Protein AF-A0A9N8E8L1-F1 (afdb_monomer)

Solvent-accessible surface area (backbone atoms only — not comparable to full-atom values): 10239 Å² total; per-residue (Å²): 131,85,73,85,81,80,79,68,69,42,63,68,60,49,75,78,28,59,68,46,67,55,67,58,31,92,52,49,36,34,38,54,43,55,36,32,39,35,42,23,32,34,55,41,90,86,30,30,29,41,46,40,32,36,37,38,32,41,33,34,76,88,80,70,48,26,42,82,68,42,43,29,68,48,54,50,24,54,40,55,47,70,63,79,59,91,79,73,79,76,82,55,93,78,58,85,66,78,70,39,62,84,81,43,77,91,60,48,42,72,47,62,62,85,35,74,36,62,53,54,31,55,67,40,81,46,78,44,53,50,59,23,25,55,35,43,33,40,35,61,69,57,70,94,83,44,90,59,90,82,50,76,41,54,40,93,49,72,48,72,42,72,93,66,34,46,68,82,35,70,46,66,47,69,79,129

Mean predicted aligned error: 6.78 Å

pLDDT: mean 85.04, std 15.42, range [35.88, 98.06]

Nearest PDB structures (foldseek):
  3ib3-assembly2_B  TM=6.877E-01  e=1.170E-06  Staphylococcus aureus subsp. aureus COL
  3ib3-assembly1_A  TM=6.721E-01  e=1.460E-06  Staphylococcus aureus subsp. aureus COL
  3iii-assembly1_A  TM=6.600E-01  e=2.154E-06  Staphylococcus aureus subsp. aureus COL
  7kpb-assembly1_C  TM=5.721E-01  e=4.098E-01  Homo sapiens
  6op0-assembly1_B  TM=4.450E-01  e=1.686E-01  Homo sapiens

Foldseek 3Di:
DDDDDADAFCPVVQVQWDKDKDAQAQFKWWFFAKWKKKWFKFFDPQFFKFKKKKFKWKAQPVVRTIGGFWMDMDTQQQQDFPCPPPDDQPPDDHPPNNGDTPPDPVSGHTHDGGDMGMDMIGGGGDMRGGRIMIMMTMDTDDPVPDDPVPDPRYGPDMDTDPVRIDRPDRPIDTDD

Sequence (176 aa):
MKRPITYPDRLAQWKHSLGFATKPLTQDWALVGTTHVALTLALNPGATDTAIFAYLDNYNPVSGVANYITEGCIRAVHRASTNNNNNNKTTHVGAFDTIERSYLMRDMLALEDWTTVEFSLEPVAYLVPKGNVLRFSLAGADTDNYYLENIKGLAQSWRIDASRSELLKLNIVMSS

Organism: NCBI:txid568900

Structure (mmCIF, N/CA/C/O backbone):
data_AF-A0A9N8E8L1-F1
#
_entry.id   AF-A0A9N8E8L1-F1
#
loop_
_atom_site.group_PDB
_atom_site.id
_atom_site.type_symbol
_atom_site.label_atom_id
_atom_site.label_alt_id
_atom_site.label_comp_id
_atom_site.label_asym_id
_atom_site.label_entity_id
_atom_site.label_seq_id
_atom_site.pdbx_PDB_ins_code
_atom_site.Cartn_x
_atom_site.Cartn_y
_atom_site.Cartn_z
_atom_site.occupancy
_atom_site.B_iso_or_equiv
_atom_site.auth_seq_id
_atom_site.auth_comp_id
_atom_site.auth_asym_id
_atom_site.auth_atom_id
_atom_site.pdbx_PDB_model_num
ATOM 1 N N . MET A 1 1 ? -7.530 -28.531 5.993 1.00 44.34 1 MET A N 1
ATOM 2 C CA . MET A 1 1 ? -7.955 -27.123 6.172 1.00 44.34 1 MET A CA 1
ATOM 3 C C . MET A 1 1 ? -6.713 -26.287 6.450 1.00 44.34 1 MET A C 1
ATOM 5 O O . MET A 1 1 ? -5.940 -26.681 7.317 1.00 44.34 1 MET A O 1
ATOM 9 N N . LYS A 1 2 ? -6.470 -25.208 5.694 1.00 35.88 2 LYS A N 1
ATOM 10 C CA . LYS A 1 2 ? -5.347 -24.287 5.946 1.00 35.88 2 LYS A CA 1
ATOM 11 C C . LYS A 1 2 ? -5.623 -23.592 7.286 1.00 35.88 2 LYS A C 1
ATOM 13 O O . LYS A 1 2 ? -6.737 -23.114 7.489 1.00 35.88 2 LYS A O 1
ATOM 18 N N . ARG A 1 3 ? -4.676 -23.626 8.228 1.00 45.12 3 ARG A N 1
ATOM 19 C CA . ARG A 1 3 ? -4.850 -22.929 9.512 1.00 45.12 3 ARG A CA 1
ATOM 20 C C . ARG A 1 3 ? -4.913 -21.421 9.240 1.00 45.12 3 ARG A C 1
ATOM 22 O O . ARG A 1 3 ? -4.161 -20.967 8.375 1.00 45.12 3 ARG A O 1
ATOM 29 N N . PRO A 1 4 ? -5.774 -20.665 9.941 1.00 58.56 4 PRO A N 1
ATOM 30 C CA . PRO A 1 4 ? -5.726 -19.213 9.888 1.00 58.56 4 PRO A CA 1
ATOM 31 C C . PRO A 1 4 ? -4.311 -18.760 10.241 1.00 58.56 4 PRO A C 1
ATOM 33 O O . 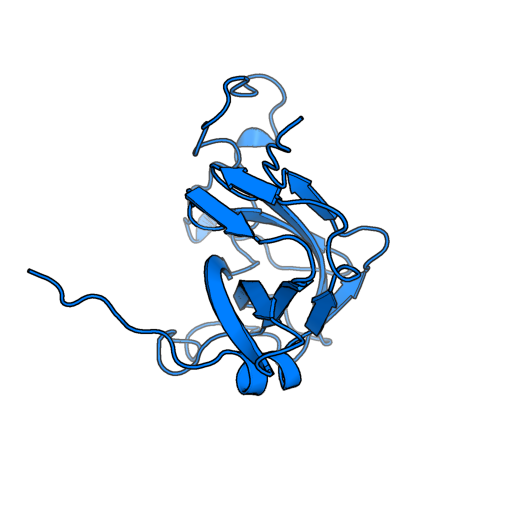PRO A 1 4 ? -3.743 -19.219 11.234 1.00 58.56 4 PRO A O 1
ATOM 36 N N . ILE A 1 5 ? -3.728 -17.911 9.402 1.00 64.25 5 ILE A N 1
ATOM 37 C CA . ILE A 1 5 ? -2.471 -17.250 9.731 1.00 64.25 5 ILE A CA 1
ATOM 38 C C . ILE A 1 5 ? -2.834 -16.117 10.686 1.00 64.25 5 ILE A C 1
ATOM 40 O O . ILE A 1 5 ? -3.602 -15.226 10.331 1.00 64.25 5 ILE A O 1
ATOM 44 N N . THR A 1 6 ? -2.312 -16.167 11.909 1.00 69.31 6 THR A N 1
ATOM 45 C CA . THR A 1 6 ? -2.400 -15.038 12.834 1.00 69.31 6 THR A CA 1
ATOM 46 C C . THR A 1 6 ? -1.255 -14.095 12.515 1.00 69.31 6 THR A C 1
ATOM 48 O O . THR A 1 6 ? -0.093 -14.435 12.744 1.00 69.31 6 THR A O 1
ATOM 51 N N . TYR A 1 7 ? -1.573 -12.918 11.987 1.00 71.12 7 TYR A N 1
ATOM 52 C CA . TYR A 1 7 ? -0.572 -11.874 11.823 1.00 71.12 7 TYR A CA 1
ATOM 53 C C . TYR A 1 7 ? -0.224 -11.293 13.201 1.00 71.12 7 TYR A C 1
ATOM 55 O O . TYR A 1 7 ? -1.137 -10.995 13.977 1.00 71.12 7 TYR A O 1
ATOM 63 N N . PRO A 1 8 ? 1.072 -11.160 13.535 1.00 77.56 8 PRO A N 1
ATOM 64 C CA . PRO A 1 8 ? 1.491 -10.533 14.782 1.00 77.56 8 PRO A CA 1
ATOM 65 C C . PRO A 1 8 ? 1.125 -9.043 14.792 1.00 77.56 8 PRO A C 1
ATOM 67 O O . PRO A 1 8 ? 0.786 -8.466 13.756 1.00 77.56 8 PRO A O 1
ATOM 70 N N . ASP A 1 9 ? 1.228 -8.417 15.967 1.00 82.94 9 ASP A N 1
ATOM 71 C CA . ASP A 1 9 ? 1.056 -6.970 16.117 1.00 82.94 9 ASP A CA 1
ATOM 72 C C . ASP A 1 9 ? 1.936 -6.214 15.110 1.00 82.94 9 ASP A C 1
ATOM 74 O O . ASP A 1 9 ? 3.162 -6.345 15.090 1.00 82.94 9 ASP A O 1
ATOM 78 N N . ARG A 1 10 ? 1.283 -5.409 14.271 1.00 83.31 10 ARG A N 1
ATOM 79 C CA . ARG A 1 10 ? 1.897 -4.683 13.154 1.00 83.31 10 ARG A CA 1
ATOM 80 C C . ARG A 1 10 ? 2.636 -3.417 13.577 1.00 83.31 10 ARG A C 1
ATOM 82 O O . ARG A 1 10 ? 3.190 -2.714 12.729 1.00 83.31 10 ARG A O 1
ATOM 89 N N . LEU A 1 11 ? 2.646 -3.081 14.867 1.00 85.31 11 LEU A N 1
ATOM 90 C CA . LEU A 1 11 ? 3.270 -1.860 15.370 1.00 85.31 11 LEU A CA 1
ATOM 91 C C . LEU A 1 11 ? 4.773 -1.786 15.065 1.00 85.31 11 LEU A C 1
ATOM 93 O O . LEU A 1 11 ? 5.286 -0.698 14.797 1.00 85.31 11 LEU A O 1
ATOM 97 N N . ALA A 1 12 ? 5.479 -2.920 15.083 1.00 85.75 12 ALA A N 1
ATOM 98 C CA . ALA A 1 12 ? 6.899 -2.965 14.747 1.00 85.75 12 ALA A CA 1
ATOM 99 C C . ALA A 1 12 ? 7.129 -2.706 13.249 1.00 85.75 12 ALA A C 1
ATOM 101 O O . ALA A 1 12 ? 7.914 -1.829 12.893 1.00 85.75 12 ALA A O 1
ATOM 102 N N . GLN A 1 13 ? 6.393 -3.399 12.375 1.00 84.75 13 GLN A N 1
ATOM 103 C CA . GLN A 1 13 ? 6.517 -3.277 10.917 1.00 84.75 13 GLN A CA 1
ATOM 104 C C . GLN A 1 13 ? 6.151 -1.872 10.424 1.00 84.75 13 GLN A C 1
ATOM 106 O O . GLN A 1 13 ? 6.786 -1.355 9.505 1.00 84.75 13 GLN A O 1
ATOM 111 N N . TRP A 1 14 ? 5.191 -1.214 11.082 1.00 85.81 14 TRP A N 1
ATOM 112 C CA . TRP A 1 14 ? 4.819 0.170 10.785 1.00 85.81 14 TRP A CA 1
ATOM 113 C C . TRP A 1 14 ? 6.019 1.129 10.808 1.00 85.81 14 TRP A C 1
ATOM 115 O O . TRP A 1 14 ? 6.120 2.008 9.958 1.00 85.81 14 TRP A O 1
ATOM 125 N N . LYS A 1 15 ? 6.961 0.945 11.744 1.00 86.38 15 LYS A N 1
ATOM 126 C CA . LYS A 1 15 ? 8.144 1.816 11.894 1.00 86.38 15 LYS A CA 1
ATOM 127 C C . LYS A 1 15 ? 9.143 1.695 10.742 1.00 86.38 15 LYS A C 1
ATOM 129 O O . LYS A 1 15 ? 9.957 2.592 10.556 1.00 86.38 15 LYS A O 1
ATOM 134 N N . HIS A 1 16 ? 9.082 0.597 9.995 1.00 87.12 16 HIS A N 1
ATOM 135 C CA . HIS A 1 16 ? 9.927 0.332 8.831 1.00 87.12 16 HIS A CA 1
ATOM 136 C C . HIS A 1 16 ? 9.203 0.616 7.508 1.00 87.12 16 HIS A C 1
ATOM 138 O O . HIS A 1 16 ? 9.731 0.316 6.441 1.00 87.12 16 HIS A O 1
ATOM 144 N N . SER A 1 17 ? 7.999 1.189 7.578 1.00 91.56 17 SER A N 1
ATOM 145 C CA . SER A 1 17 ? 7.142 1.473 6.431 1.00 91.56 17 SER A CA 1
ATOM 146 C C . SER A 1 17 ? 6.928 2.976 6.273 1.00 91.56 17 SER A C 1
ATOM 148 O O . SER A 1 17 ? 6.978 3.738 7.240 1.00 91.56 17 SER A O 1
ATOM 150 N N . LEU A 1 18 ? 6.619 3.412 5.055 1.00 94.56 18 LEU A N 1
ATOM 151 C CA . LEU A 1 18 ? 6.075 4.745 4.831 1.00 94.56 18 LEU A CA 1
ATOM 152 C C . LEU A 1 18 ? 4.588 4.734 5.207 1.00 94.56 18 LEU A C 1
ATOM 154 O O . LEU A 1 18 ? 3.778 4.108 4.527 1.00 94.56 18 LEU A O 1
ATOM 158 N N . GLY A 1 19 ? 4.245 5.391 6.313 1.00 94.25 19 GLY A N 1
ATOM 159 C CA . GLY A 1 19 ? 2.931 5.284 6.938 1.00 94.25 19 GLY A CA 1
ATOM 160 C C . GLY A 1 19 ? 2.085 6.559 6.894 1.00 94.25 19 GLY A C 1
ATOM 161 O O . GLY A 1 19 ? 2.566 7.651 7.185 1.00 94.25 19 GLY A O 1
ATOM 162 N N . PHE A 1 20 ? 0.793 6.392 6.619 1.00 95.00 20 PHE A N 1
ATOM 163 C CA . PHE A 1 20 ? -0.262 7.403 6.669 1.00 95.00 20 PHE A CA 1
ATOM 164 C C . PHE A 1 20 ? -1.325 6.988 7.683 1.00 95.00 20 PHE A C 1
ATOM 166 O O . PHE A 1 20 ? -1.836 5.872 7.637 1.00 95.00 20 PHE A O 1
ATOM 173 N N . ALA A 1 21 ? -1.679 7.879 8.601 1.00 95.75 21 ALA A N 1
ATOM 174 C CA . ALA A 1 21 ? -2.639 7.580 9.654 1.00 95.75 21 ALA A CA 1
ATOM 175 C C . ALA A 1 21 ? -3.738 8.637 9.695 1.00 95.75 21 ALA A C 1
ATOM 177 O O . ALA A 1 21 ? -3.475 9.833 9.540 1.00 95.75 21 ALA A O 1
ATOM 178 N N . THR A 1 22 ? -4.968 8.200 9.946 1.00 96.81 22 THR A N 1
ATOM 179 C CA . THR A 1 22 ? -6.049 9.120 10.290 1.00 96.81 22 THR A CA 1
ATOM 180 C C . THR A 1 22 ? -5.813 9.716 11.682 1.00 96.81 22 THR A C 1
ATOM 182 O O . THR A 1 22 ? -5.011 9.229 12.481 1.00 96.81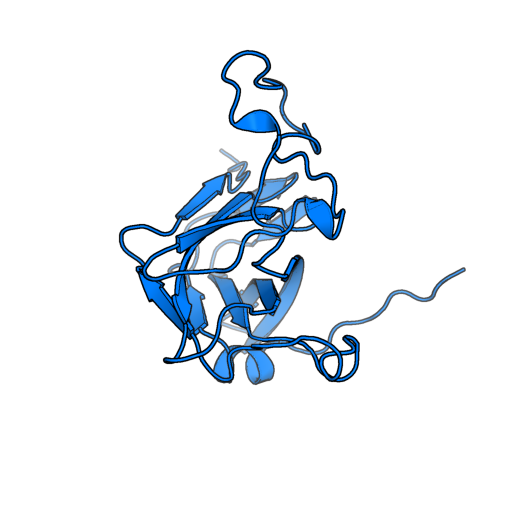 22 THR A O 1
ATOM 185 N N . LYS A 1 23 ? -6.577 10.754 12.030 1.00 97.38 23 LYS A N 1
ATOM 186 C CA . LYS A 1 23 ? -6.856 11.019 13.450 1.00 97.38 23 LYS A CA 1
ATOM 187 C C . LYS A 1 23 ? -7.705 9.868 14.022 1.00 97.38 23 LYS A C 1
ATOM 189 O O . LYS A 1 23 ? -8.323 9.146 13.232 1.00 97.38 23 LYS A O 1
ATOM 194 N N . PRO A 1 24 ? -7.774 9.704 15.356 1.00 97.62 24 PRO A N 1
ATOM 195 C CA . PRO A 1 24 ? -8.766 8.831 15.970 1.00 97.62 24 PRO A CA 1
ATOM 196 C C . PRO A 1 24 ? -10.156 9.095 15.388 1.00 97.62 24 PRO A C 1
ATOM 198 O O . PRO A 1 24 ? -10.578 10.252 15.298 1.00 97.62 24 PRO A O 1
ATOM 201 N N . LEU A 1 25 ? -10.834 8.039 14.947 1.00 97.06 25 LEU A N 1
ATOM 202 C CA . LEU A 1 25 ? -12.116 8.162 14.270 1.00 97.06 25 LEU A CA 1
ATOM 203 C C . LEU A 1 25 ? -13.173 8.709 15.231 1.00 97.06 25 LEU A C 1
ATOM 205 O O . LEU A 1 25 ? -13.244 8.320 16.397 1.00 97.06 25 LEU A O 1
ATOM 209 N N . THR A 1 26 ? -14.027 9.603 14.741 1.00 96.94 26 THR A N 1
ATOM 210 C CA . THR A 1 26 ? -15.125 10.179 15.532 1.00 96.94 26 THR A CA 1
ATOM 211 C C . THR A 1 26 ? -16.358 9.274 15.587 1.00 96.94 26 THR A C 1
ATOM 213 O O . THR A 1 26 ? -17.201 9.459 16.466 1.00 96.94 26 THR A O 1
ATOM 216 N N . GLN A 1 27 ? -16.430 8.282 14.697 1.00 96.00 27 GLN A N 1
ATOM 217 C CA . GLN A 1 27 ? -17.479 7.269 14.587 1.00 96.00 27 GLN A CA 1
ATOM 218 C C . GLN A 1 27 ? -16.920 5.984 13.965 1.00 96.00 27 GLN A C 1
ATOM 220 O O . GLN A 1 27 ? -15.818 5.999 13.415 1.00 96.00 27 GLN A O 1
ATOM 225 N N . ASP A 1 28 ? -17.688 4.903 14.031 1.00 96.69 28 ASP A N 1
ATOM 226 C CA . ASP A 1 28 ? -17.310 3.624 13.439 1.00 96.69 28 ASP A CA 1
ATOM 227 C C . ASP A 1 28 ? -17.266 3.712 11.907 1.00 96.69 28 ASP A C 1
ATOM 229 O O . ASP A 1 28 ? -18.155 4.285 11.269 1.00 96.69 28 ASP A O 1
ATOM 233 N N . TRP A 1 29 ? -16.230 3.127 11.305 1.00 96.00 29 TRP A N 1
ATOM 234 C CA . TRP A 1 29 ? -16.103 2.980 9.854 1.00 96.00 29 TRP A CA 1
ATOM 235 C C . TRP A 1 29 ? -16.149 1.500 9.484 1.00 96.00 29 TRP A C 1
ATOM 237 O O . TRP A 1 29 ? -15.260 0.740 9.865 1.00 96.00 29 TRP A O 1
ATOM 247 N N . ALA A 1 30 ? -17.149 1.085 8.706 1.00 94.88 30 ALA A N 1
ATOM 248 C CA . ALA A 1 30 ? -17.165 -0.239 8.098 1.00 94.88 30 ALA A CA 1
ATOM 249 C C . ALA A 1 30 ? -16.463 -0.185 6.734 1.00 94.88 30 ALA A C 1
ATOM 251 O O . ALA A 1 30 ? -16.925 0.482 5.813 1.00 94.88 30 ALA A O 1
ATOM 252 N N . LEU A 1 31 ? -15.340 -0.882 6.605 1.00 93.12 31 LEU A N 1
ATOM 253 C CA . LEU A 1 31 ? -14.612 -1.062 5.353 1.00 93.12 31 LEU A CA 1
ATOM 254 C C . LEU A 1 31 ? -15.155 -2.309 4.654 1.00 93.12 31 LEU A C 1
ATOM 256 O O . LEU A 1 31 ? -14.974 -3.409 5.176 1.00 93.12 31 LEU A O 1
ATOM 260 N N . VAL A 1 32 ? -15.832 -2.148 3.511 1.00 91.25 32 VAL A N 1
ATOM 261 C CA . VAL A 1 32 ? -16.478 -3.263 2.792 1.00 91.25 32 VAL A CA 1
ATOM 262 C C . VAL A 1 32 ? -16.104 -3.274 1.309 1.00 91.25 32 VAL A C 1
ATOM 264 O O . VAL A 1 32 ? -16.508 -2.404 0.546 1.00 91.25 32 VAL A O 1
ATOM 267 N N . GLY A 1 33 ? -15.370 -4.297 0.879 1.00 87.50 33 GLY A N 1
ATOM 268 C CA . GLY A 1 33 ? -14.918 -4.498 -0.498 1.00 87.50 33 GLY A CA 1
ATOM 269 C C . GLY A 1 33 ? -13.422 -4.240 -0.677 1.00 87.50 33 GLY A C 1
ATOM 270 O O . GLY A 1 33 ? -12.645 -4.352 0.267 1.00 87.50 33 GLY A O 1
ATOM 271 N N . THR A 1 34 ? -13.027 -3.902 -1.904 1.00 87.38 34 THR A N 1
ATOM 272 C CA . THR A 1 34 ? -11.626 -3.728 -2.323 1.00 87.38 34 THR A CA 1
ATOM 273 C C . THR A 1 34 ? -11.187 -2.269 -2.278 1.00 87.38 34 THR A C 1
ATOM 275 O O . THR A 1 34 ? -11.856 -1.394 -2.834 1.00 87.38 34 THR A O 1
ATOM 278 N N . THR A 1 35 ? -10.033 -2.011 -1.663 1.00 88.88 35 THR A N 1
ATOM 279 C CA . THR A 1 35 ? -9.394 -0.690 -1.691 1.00 88.88 35 THR A CA 1
ATOM 280 C C . THR A 1 35 ? -8.551 -0.537 -2.952 1.00 88.88 35 THR A C 1
ATOM 282 O O . THR A 1 35 ? -7.757 -1.421 -3.267 1.00 88.88 35 THR A O 1
ATOM 285 N N . HIS A 1 36 ? -8.698 0.591 -3.648 1.00 88.62 36 HIS A N 1
ATOM 286 C CA . HIS A 1 36 ? -7.908 0.943 -4.832 1.00 88.62 36 HIS A CA 1
ATOM 287 C C . HIS A 1 36 ? -6.868 1.995 -4.471 1.00 88.62 36 HIS A C 1
ATOM 289 O O . HIS A 1 36 ? -7.197 3.002 -3.844 1.00 88.62 36 HIS A O 1
ATOM 295 N N . VAL A 1 37 ? -5.627 1.758 -4.880 1.00 91.25 37 VAL A N 1
ATOM 296 C CA . VAL A 1 37 ? -4.468 2.592 -4.573 1.00 91.25 37 VAL A CA 1
ATOM 297 C C . VAL A 1 37 ? -3.867 3.087 -5.881 1.00 91.25 37 VAL A C 1
ATOM 299 O O . VAL A 1 37 ? -3.623 2.279 -6.772 1.00 91.25 37 VAL A O 1
ATOM 302 N N . ALA A 1 38 ? -3.582 4.383 -5.972 1.00 92.81 38 ALA A N 1
ATOM 303 C CA . ALA A 1 38 ? -2.747 4.977 -7.009 1.00 92.81 38 ALA A CA 1
ATOM 304 C C . ALA A 1 38 ? -1.532 5.636 -6.350 1.00 92.81 38 ALA A C 1
ATOM 306 O O . ALA A 1 38 ? -1.680 6.517 -5.504 1.00 92.81 38 ALA A O 1
ATOM 307 N N . LEU A 1 39 ? -0.326 5.204 -6.719 1.00 95.31 39 LEU A N 1
ATOM 308 C CA . LEU A 1 39 ? 0.928 5.750 -6.201 1.00 95.31 39 LEU A CA 1
ATOM 309 C C . LEU A 1 39 ? 1.741 6.353 -7.334 1.00 95.31 39 LEU A C 1
ATOM 311 O O . LEU A 1 39 ? 2.041 5.663 -8.304 1.00 95.31 39 LEU A O 1
ATOM 315 N N . THR A 1 40 ? 2.167 7.601 -7.182 1.00 96.12 40 THR A N 1
ATOM 316 C CA . THR A 1 40 ? 3.134 8.224 -8.089 1.00 96.12 40 THR A CA 1
ATOM 317 C C . THR A 1 40 ? 4.530 8.112 -7.489 1.00 96.12 40 THR A C 1
ATOM 319 O O . THR A 1 40 ? 4.826 8.720 -6.461 1.00 96.12 40 THR A O 1
ATOM 322 N N . LEU A 1 41 ? 5.380 7.305 -8.122 1.00 95.38 41 LEU A N 1
ATOM 323 C CA . LEU A 1 41 ? 6.648 6.821 -7.580 1.00 95.38 41 LEU A CA 1
ATOM 324 C C . LEU A 1 41 ? 7.837 7.395 -8.342 1.00 95.38 41 LEU A C 1
ATOM 326 O O . LEU A 1 41 ? 7.768 7.549 -9.556 1.00 95.38 41 LEU A O 1
ATOM 330 N N . ALA A 1 42 ? 8.949 7.608 -7.646 1.00 95.88 42 ALA A N 1
ATOM 331 C CA . ALA A 1 42 ? 10.263 7.786 -8.255 1.00 95.88 42 ALA A CA 1
ATOM 332 C C . ALA A 1 42 ? 11.258 6.819 -7.610 1.00 95.88 42 ALA A C 1
ATOM 334 O O . ALA A 1 42 ? 11.362 6.757 -6.381 1.00 95.88 42 ALA A O 1
ATOM 335 N N . LEU A 1 43 ? 11.999 6.081 -8.433 1.00 95.94 43 LEU A N 1
ATOM 336 C CA . LEU A 1 43 ? 12.990 5.113 -7.966 1.00 95.94 43 LEU A CA 1
ATOM 337 C C . LEU A 1 43 ? 14.356 5.772 -7.735 1.00 95.94 43 LEU A C 1
ATOM 339 O O . LEU A 1 43 ? 14.610 6.901 -8.165 1.00 95.94 43 LEU A O 1
ATOM 343 N N . ASN A 1 44 ? 15.253 5.067 -7.045 1.00 94.31 44 ASN A N 1
ATOM 344 C CA . ASN A 1 44 ? 16.660 5.455 -7.023 1.00 94.31 44 ASN A CA 1
ATOM 345 C C . ASN A 1 44 ? 17.270 5.403 -8.444 1.00 94.31 44 ASN A C 1
ATOM 347 O O . ASN A 1 44 ? 16.859 4.564 -9.247 1.00 94.31 44 ASN A O 1
ATOM 351 N N . PRO A 1 45 ? 18.273 6.247 -8.763 1.00 93.50 45 PRO A N 1
ATOM 352 C CA . PRO A 1 45 ? 18.891 6.263 -10.090 1.00 93.50 45 PRO A CA 1
ATOM 353 C C . PRO A 1 45 ? 19.362 4.877 -10.550 1.00 93.50 45 PRO A C 1
ATOM 355 O O . PRO A 1 45 ? 19.944 4.125 -9.766 1.00 93.50 45 PRO A O 1
ATOM 358 N N . GLY A 1 46 ? 19.105 4.551 -11.821 1.00 91.69 46 GLY A N 1
ATOM 359 C CA . GLY A 1 46 ? 19.472 3.275 -12.450 1.00 91.69 46 GLY A CA 1
ATOM 360 C C . GLY A 1 46 ? 18.520 2.105 -12.168 1.00 91.69 46 GLY A C 1
ATOM 361 O O . GLY A 1 46 ? 18.627 1.072 -12.828 1.00 91.69 46 GLY A O 1
ATOM 362 N N . ALA A 1 47 ? 17.579 2.252 -11.231 1.00 95.44 47 ALA A N 1
ATOM 363 C CA . ALA A 1 47 ? 16.516 1.277 -11.027 1.00 95.44 47 ALA A CA 1
ATOM 364 C C . ALA A 1 47 ? 15.363 1.502 -12.014 1.00 95.44 47 ALA A C 1
ATOM 366 O O . ALA A 1 47 ? 15.084 2.625 -12.421 1.00 95.44 47 ALA A O 1
ATOM 367 N N . THR A 1 48 ? 14.690 0.417 -12.385 1.00 95.88 48 THR A N 1
ATOM 368 C CA . THR A 1 48 ? 13.577 0.414 -13.355 1.00 95.88 48 THR A CA 1
ATOM 369 C C . THR A 1 48 ? 12.381 -0.402 -12.872 1.00 95.88 48 THR A C 1
ATOM 371 O O . THR A 1 48 ? 11.359 -0.473 -13.554 1.00 95.88 48 THR A O 1
ATOM 374 N N . ASP A 1 49 ? 12.489 -1.015 -11.693 1.00 95.00 49 ASP A N 1
ATOM 375 C CA . ASP A 1 49 ? 11.471 -1.887 -11.132 1.00 95.00 49 ASP A CA 1
ATOM 376 C C . ASP A 1 49 ? 11.476 -1.828 -9.605 1.00 95.00 49 ASP A C 1
ATOM 378 O O . ASP A 1 49 ? 12.489 -1.533 -8.973 1.00 95.00 49 ASP A O 1
ATOM 382 N N . THR A 1 50 ? 10.341 -2.128 -8.992 1.00 93.88 50 THR A N 1
ATOM 383 C CA . THR A 1 50 ? 10.227 -2.285 -7.546 1.00 93.88 50 THR A CA 1
ATOM 384 C C . THR A 1 50 ? 9.015 -3.140 -7.206 1.00 93.88 50 THR A C 1
ATOM 386 O O . THR A 1 50 ? 8.034 -3.169 -7.949 1.00 93.88 50 THR A O 1
ATOM 389 N N . ALA A 1 51 ? 9.074 -3.838 -6.080 1.00 92.81 51 ALA A N 1
ATOM 390 C CA . ALA A 1 51 ? 7.923 -4.507 -5.500 1.00 92.81 51 ALA A CA 1
ATOM 391 C C . ALA A 1 51 ? 7.410 -3.673 -4.324 1.00 92.81 51 ALA A C 1
ATOM 393 O O . ALA A 1 51 ? 8.187 -3.263 -3.459 1.00 92.81 51 ALA A O 1
ATOM 394 N N . ILE A 1 52 ? 6.106 -3.418 -4.318 1.00 93.12 52 ILE A N 1
ATOM 395 C CA . ILE A 1 52 ? 5.433 -2.579 -3.330 1.00 93.12 52 ILE A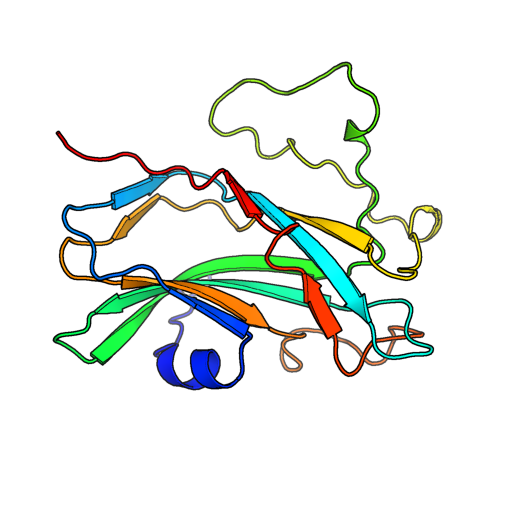 CA 1
ATOM 396 C C . ILE A 1 52 ? 4.402 -3.422 -2.620 1.00 93.12 52 ILE A C 1
ATOM 398 O O . ILE A 1 52 ? 3.598 -4.098 -3.263 1.00 93.12 52 ILE A O 1
ATOM 402 N N . PHE A 1 53 ? 4.413 -3.320 -1.300 1.00 93.38 53 PHE A N 1
ATOM 403 C CA . PHE A 1 53 ? 3.402 -3.877 -0.425 1.00 93.38 53 PHE A CA 1
ATOM 404 C C . PHE A 1 53 ? 2.665 -2.733 0.223 1.00 93.38 53 PHE A C 1
ATOM 406 O O . PHE A 1 53 ? 3.277 -1.798 0.738 1.00 93.38 53 PHE A O 1
ATOM 413 N N . ALA A 1 54 ? 1.348 -2.811 0.182 1.00 94.31 54 ALA A N 1
ATOM 414 C CA . ALA A 1 54 ? 0.488 -1.877 0.862 1.00 94.31 54 ALA A CA 1
ATOM 415 C C . ALA A 1 54 ? -0.393 -2.610 1.853 1.00 94.31 54 ALA A C 1
ATOM 417 O O . ALA A 1 54 ? -0.796 -3.752 1.647 1.00 94.31 54 ALA A O 1
ATOM 418 N N . TYR A 1 55 ? -0.695 -1.919 2.933 1.00 94.81 55 TYR A N 1
ATOM 419 C CA . TYR A 1 55 ? -1.188 -2.529 4.145 1.00 94.81 55 TYR A CA 1
ATOM 420 C C . TYR A 1 55 ? -2.199 -1.605 4.797 1.00 94.81 55 TYR A C 1
ATOM 422 O O . TYR A 1 55 ? -1.896 -0.436 5.030 1.00 94.81 55 TYR A O 1
ATOM 430 N N . LEU A 1 56 ? -3.368 -2.140 5.141 1.00 95.88 56 LEU A N 1
ATOM 431 C CA . LEU A 1 56 ? -4.299 -1.491 6.055 1.00 95.88 56 LEU A CA 1
ATOM 432 C C . LEU A 1 56 ? -4.265 -2.191 7.409 1.00 95.88 56 LEU A C 1
ATOM 434 O O . LEU A 1 56 ? -4.270 -3.423 7.494 1.00 95.88 56 LEU A O 1
ATOM 438 N N . ASP A 1 57 ? -4.241 -1.396 8.471 1.00 96.38 57 ASP A N 1
ATOM 439 C CA . ASP A 1 57 ? -4.349 -1.890 9.836 1.00 96.38 57 ASP A CA 1
ATOM 440 C C . ASP A 1 57 ? -5.139 -0.924 10.737 1.00 96.38 57 ASP A C 1
ATOM 442 O O . ASP A 1 57 ? -5.271 0.271 10.462 1.00 96.38 57 ASP A O 1
ATOM 446 N N . ASN A 1 58 ? -5.715 -1.483 11.797 1.00 96.69 58 ASN A N 1
ATOM 447 C CA . ASN A 1 58 ? -6.509 -0.802 12.807 1.00 96.69 58 ASN A CA 1
ATOM 448 C C . ASN A 1 58 ? -5.690 -0.684 14.095 1.00 96.69 58 ASN A C 1
ATOM 450 O O . ASN A 1 58 ? -5.507 -1.673 14.812 1.00 96.69 58 ASN A O 1
ATOM 454 N N . TYR A 1 59 ? -5.233 0.523 14.410 1.00 97.31 59 TYR A N 1
ATOM 455 C CA . TYR A 1 59 ? -4.516 0.806 15.645 1.00 97.31 59 TYR A CA 1
ATOM 456 C C . TYR A 1 59 ? -5.475 1.283 16.734 1.00 97.31 59 TYR A C 1
ATOM 458 O O . TYR A 1 59 ? -6.198 2.260 16.547 1.00 97.31 59 TYR A O 1
ATOM 466 N N . ASN A 1 60 ? -5.457 0.618 17.889 1.00 96.62 60 ASN A N 1
ATOM 467 C CA . ASN A 1 60 ? -6.207 1.026 19.073 1.00 96.62 60 ASN A CA 1
ATOM 468 C C . ASN A 1 60 ? -5.278 1.809 20.023 1.00 96.62 60 ASN A C 1
ATOM 470 O O . ASN A 1 60 ? -4.451 1.184 20.695 1.00 96.62 60 ASN A O 1
ATOM 474 N N . PRO A 1 61 ? -5.433 3.143 20.151 1.00 96.12 61 PRO A N 1
ATOM 475 C CA . PRO A 1 61 ? -4.552 3.965 20.980 1.00 96.12 61 PRO A CA 1
ATOM 476 C C . PRO A 1 61 ? -4.611 3.653 22.479 1.00 96.12 61 PRO A C 1
ATOM 478 O O . PRO A 1 61 ? -3.653 3.947 23.185 1.00 96.12 61 PRO A O 1
ATOM 481 N N . VAL A 1 62 ? -5.715 3.080 22.971 1.00 95.94 62 VAL A N 1
ATOM 482 C CA . VAL A 1 62 ? -5.890 2.735 24.392 1.00 95.94 62 VAL A CA 1
ATOM 483 C C . VAL A 1 62 ? -5.095 1.481 24.739 1.00 95.94 62 VAL A C 1
ATOM 485 O O . VAL A 1 62 ? -4.393 1.448 25.742 1.00 95.94 62 VAL A O 1
ATOM 488 N N . SER A 1 63 ? -5.198 0.447 23.901 1.00 94.38 63 SER A N 1
ATOM 489 C CA . SER A 1 63 ? -4.484 -0.820 24.119 1.00 94.38 63 SER A CA 1
ATOM 490 C C . SER A 1 63 ? -3.045 -0.819 23.595 1.00 94.38 63 SER A C 1
ATOM 492 O O . SER A 1 63 ? -2.249 -1.654 24.008 1.00 94.38 63 SER A O 1
ATOM 494 N N . GLY A 1 64 ? -2.718 0.076 22.657 1.00 93.69 64 GLY A N 1
ATOM 495 C CA . GLY A 1 64 ? -1.441 0.088 21.943 1.00 93.69 64 GLY A CA 1
ATOM 496 C C . GLY A 1 64 ? -1.297 -0.989 20.859 1.00 93.69 64 GLY A C 1
ATOM 497 O O . GLY A 1 64 ? -0.228 -1.092 20.268 1.00 93.69 64 GLY A O 1
ATOM 498 N N . VAL A 1 65 ? -2.345 -1.770 20.576 1.00 93.19 65 VAL A N 1
ATOM 499 C CA . VAL A 1 65 ? -2.306 -2.893 19.623 1.00 93.19 65 VAL A CA 1
ATOM 500 C C . VAL A 1 65 ? -2.685 -2.443 18.214 1.00 93.19 65 VAL A C 1
ATOM 502 O O . VAL A 1 65 ? -3.670 -1.718 18.029 1.00 93.19 65 VAL A O 1
ATOM 505 N N . ALA A 1 66 ? -1.946 -2.926 17.211 1.00 94.62 66 ALA A N 1
ATOM 506 C CA . ALA A 1 66 ? -2.296 -2.787 15.802 1.00 94.62 66 ALA A CA 1
ATOM 507 C C . ALA A 1 66 ? -2.770 -4.104 15.179 1.00 94.62 66 ALA A C 1
ATOM 509 O O . ALA A 1 66 ? -2.009 -5.064 15.051 1.00 94.62 66 ALA A O 1
ATOM 510 N N . ASN A 1 67 ? -4.021 -4.116 14.722 1.00 93.75 67 ASN A N 1
ATOM 511 C CA . ASN A 1 67 ? -4.642 -5.274 14.095 1.00 93.75 67 ASN A CA 1
ATOM 512 C C . ASN A 1 67 ? -4.572 -5.165 12.575 1.00 93.75 67 ASN A C 1
ATOM 514 O O . ASN A 1 67 ? -5.063 -4.199 11.995 1.00 93.75 67 ASN A O 1
ATOM 518 N N . TYR A 1 68 ? -4.007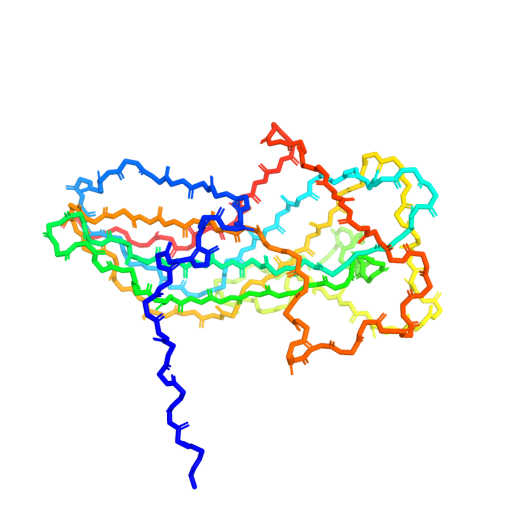 -6.179 11.933 1.00 94.25 68 TYR A N 1
ATOM 519 C CA . TYR A 1 68 ? -4.042 -6.332 10.483 1.00 94.25 68 TYR A CA 1
ATOM 520 C C . TYR A 1 68 ? -5.490 -6.330 9.944 1.00 94.25 68 TYR A C 1
ATOM 522 O O . TYR A 1 68 ? -6.354 -6.997 10.515 1.00 94.25 68 TYR A O 1
ATOM 530 N N . ILE A 1 69 ? -5.742 -5.589 8.855 1.00 95.00 69 ILE A N 1
ATOM 531 C CA . ILE A 1 69 ? -7.034 -5.582 8.145 1.00 95.00 69 ILE A CA 1
ATOM 532 C C . ILE A 1 69 ? -6.913 -6.299 6.798 1.00 95.00 69 ILE A C 1
ATOM 534 O O . ILE A 1 69 ? -7.624 -7.268 6.559 1.00 95.00 69 ILE A O 1
ATOM 538 N N . THR A 1 70 ? -6.068 -5.781 5.902 1.00 94.12 70 THR A N 1
ATOM 539 C CA . THR A 1 70 ? -5.865 -6.317 4.545 1.00 94.12 70 THR A CA 1
ATOM 540 C C . THR A 1 70 ? -4.515 -5.857 3.977 1.00 94.12 70 THR A C 1
ATOM 542 O O . THR A 1 70 ? -3.875 -4.946 4.522 1.00 94.12 70 THR A O 1
ATOM 545 N N . GLU A 1 71 ? -4.078 -6.464 2.876 1.00 94.00 71 GLU A N 1
ATOM 546 C CA . GLU A 1 71 ? -2.919 -6.043 2.095 1.00 94.00 71 GLU A CA 1
ATOM 547 C C . GLU A 1 71 ? -3.156 -6.110 0.591 1.00 94.00 71 GLU A C 1
ATOM 549 O O . GLU A 1 71 ? -4.138 -6.665 0.118 1.00 94.00 71 GLU A O 1
ATOM 554 N N . GLY A 1 72 ? -2.211 -5.575 -0.165 1.00 92.06 72 GLY A N 1
ATOM 555 C CA . GLY A 1 72 ? -2.077 -5.801 -1.593 1.00 92.06 72 GLY A CA 1
ATOM 556 C C . GLY A 1 72 ? -0.626 -5.608 -1.987 1.00 92.06 72 GLY A C 1
ATOM 557 O O . GLY A 1 72 ? 0.146 -4.962 -1.272 1.00 92.06 72 GLY A O 1
ATOM 558 N N . CYS A 1 73 ? -0.242 -6.169 -3.125 1.00 92.88 73 CYS A N 1
ATOM 559 C CA . CYS A 1 73 ? 1.108 -6.015 -3.632 1.00 92.88 73 CYS A CA 1
ATOM 560 C C . CYS A 1 73 ? 1.125 -5.835 -5.145 1.00 92.88 73 CYS A C 1
ATOM 562 O O . CYS A 1 73 ? 0.224 -6.273 -5.863 1.00 92.88 73 CYS A O 1
ATOM 564 N N . ILE A 1 74 ? 2.172 -5.178 -5.632 1.00 91.88 74 ILE A N 1
ATOM 565 C CA . ILE A 1 74 ? 2.435 -5.057 -7.059 1.00 91.88 74 ILE A CA 1
ATOM 566 C C . ILE A 1 74 ? 3.935 -5.019 -7.318 1.00 91.88 74 ILE A C 1
ATOM 568 O O . ILE A 1 74 ? 4.689 -4.330 -6.633 1.00 91.88 74 ILE A O 1
ATOM 572 N N . ARG A 1 75 ? 4.365 -5.727 -8.361 1.00 93.19 75 ARG A N 1
ATOM 573 C CA . ARG A 1 75 ? 5.638 -5.456 -9.024 1.00 93.19 75 ARG A CA 1
ATOM 574 C C . ARG A 1 75 ? 5.395 -4.366 -10.064 1.00 93.19 75 ARG A C 1
ATOM 576 O O . ARG A 1 75 ? 4.618 -4.561 -10.998 1.00 93.19 75 ARG A O 1
ATOM 583 N N . ALA A 1 76 ? 6.020 -3.215 -9.873 1.00 93.81 76 ALA A N 1
ATOM 584 C CA . ALA A 1 76 ? 5.661 -1.963 -10.522 1.00 93.81 76 ALA A CA 1
ATOM 585 C C . ALA A 1 76 ? 5.778 -2.010 -12.056 1.00 93.81 76 ALA A C 1
ATOM 587 O O . ALA A 1 76 ? 5.009 -1.337 -12.745 1.00 93.81 76 ALA A O 1
ATOM 588 N N . VAL A 1 77 ? 6.650 -2.855 -12.621 1.00 94.31 77 VAL A N 1
ATOM 589 C CA . VAL A 1 77 ? 6.709 -3.030 -14.085 1.00 94.31 77 VAL A CA 1
ATOM 590 C C . VAL A 1 77 ? 5.441 -3.631 -14.696 1.00 94.31 77 VAL A C 1
ATOM 592 O O . VAL A 1 77 ? 5.187 -3.453 -15.883 1.00 94.31 77 VAL A O 1
ATOM 595 N N . HIS A 1 78 ? 4.586 -4.273 -13.898 1.00 92.94 78 HIS A N 1
ATOM 596 C CA . HIS A 1 78 ? 3.259 -4.723 -14.325 1.00 92.94 78 HIS A CA 1
ATOM 597 C C . HIS A 1 78 ? 2.184 -3.632 -14.198 1.00 92.94 78 HIS A C 1
ATOM 599 O O . HIS A 1 78 ? 0.995 -3.937 -14.176 1.00 92.94 78 HIS A O 1
ATOM 605 N N . ARG A 1 79 ? 2.557 -2.346 -14.120 1.00 90.75 79 ARG A N 1
ATOM 606 C CA . ARG A 1 79 ? 1.586 -1.243 -14.006 1.00 90.75 79 ARG A CA 1
ATOM 607 C C . ARG A 1 79 ? 0.609 -1.144 -15.176 1.00 90.75 79 ARG A C 1
ATOM 609 O O . ARG A 1 79 ? -0.473 -0.603 -14.971 1.00 90.75 79 ARG A O 1
ATOM 616 N N . ALA A 1 80 ? 0.979 -1.644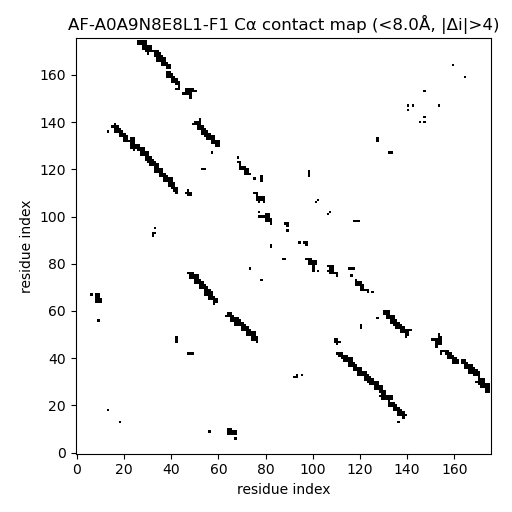 -16.359 1.00 85.69 80 ALA A N 1
ATOM 617 C CA . ALA A 1 80 ? 0.149 -1.596 -17.558 1.00 85.69 80 ALA A CA 1
ATOM 618 C C . ALA A 1 80 ? -1.228 -2.218 -17.285 1.00 85.69 80 ALA A C 1
ATOM 620 O O . ALA A 1 80 ? -1.335 -3.418 -17.039 1.00 85.69 80 ALA A O 1
ATOM 621 N N . SER A 1 81 ? -2.265 -1.384 -17.315 1.00 74.50 81 SER A N 1
ATOM 622 C CA . SER A 1 81 ? -3.657 -1.804 -17.184 1.00 74.50 81 SER A CA 1
ATOM 623 C C . SER A 1 81 ? -4.317 -1.777 -18.557 1.00 74.50 81 SER A C 1
ATOM 625 O O . SER A 1 81 ? -4.164 -0.816 -19.314 1.00 74.50 81 SER A O 1
ATOM 627 N N . THR A 1 82 ? -5.061 -2.828 -18.885 1.00 62.81 82 THR A N 1
ATOM 628 C CA . THR A 1 82 ? -5.806 -2.933 -20.151 1.00 62.81 82 THR A CA 1
ATOM 629 C C . THR A 1 82 ? -7.049 -2.029 -20.180 1.00 62.81 82 THR A C 1
ATOM 631 O O . THR A 1 82 ? -7.558 -1.722 -21.258 1.00 62.81 82 THR A O 1
ATOM 634 N N . ASN A 1 83 ? -7.442 -1.468 -19.028 1.00 54.56 83 ASN A N 1
ATOM 635 C CA . ASN A 1 83 ? -8.529 -0.489 -18.892 1.00 54.56 83 ASN A CA 1
ATOM 636 C C . ASN A 1 83 ? -8.163 0.941 -19.341 1.00 54.56 83 ASN A C 1
ATOM 638 O O . ASN A 1 83 ? -8.996 1.841 -19.247 1.00 54.56 83 ASN A O 1
ATOM 642 N N . ASN A 1 84 ? -6.959 1.170 -19.883 1.00 45.75 84 ASN A N 1
ATOM 643 C CA . ASN A 1 84 ? -6.582 2.467 -20.467 1.00 45.75 84 ASN A CA 1
ATOM 644 C C . ASN A 1 84 ? -7.371 2.816 -21.750 1.00 45.75 84 ASN A C 1
ATOM 646 O O . ASN A 1 84 ? -7.308 3.948 -22.228 1.00 45.75 84 ASN A O 1
ATOM 650 N N . ASN A 1 85 ? -8.142 1.869 -22.300 1.00 42.28 85 ASN A N 1
ATOM 651 C CA . ASN A 1 85 ? -9.133 2.131 -23.340 1.00 42.28 85 ASN A CA 1
ATOM 652 C C . ASN A 1 85 ? -10.507 2.378 -22.693 1.00 42.28 85 ASN A C 1
ATOM 654 O O . ASN A 1 85 ? -11.196 1.448 -22.288 1.00 42.28 85 ASN A O 1
ATOM 658 N N . ASN A 1 86 ? -10.882 3.656 -22.633 1.00 42.19 86 ASN A N 1
ATOM 659 C CA . ASN A 1 86 ? -12.042 4.313 -22.005 1.00 42.19 86 ASN A CA 1
ATOM 660 C C . ASN A 1 86 ? -13.477 3.747 -22.204 1.00 42.19 86 ASN A C 1
ATOM 662 O O . ASN A 1 86 ? -14.427 4.510 -22.050 1.00 42.19 86 ASN A O 1
ATOM 666 N N . ASN A 1 87 ? -13.710 2.465 -22.505 1.00 41.62 87 ASN A N 1
ATOM 667 C CA . ASN A 1 87 ? -15.036 2.000 -22.945 1.00 41.62 87 ASN A CA 1
ATOM 668 C C . ASN A 1 87 ? -15.712 0.909 -22.100 1.00 41.62 87 ASN A C 1
ATOM 670 O O . ASN A 1 87 ? -16.836 0.549 -22.426 1.00 41.62 87 ASN A O 1
ATOM 674 N N . ASN A 1 88 ? -15.117 0.417 -21.009 1.00 43.72 88 ASN A N 1
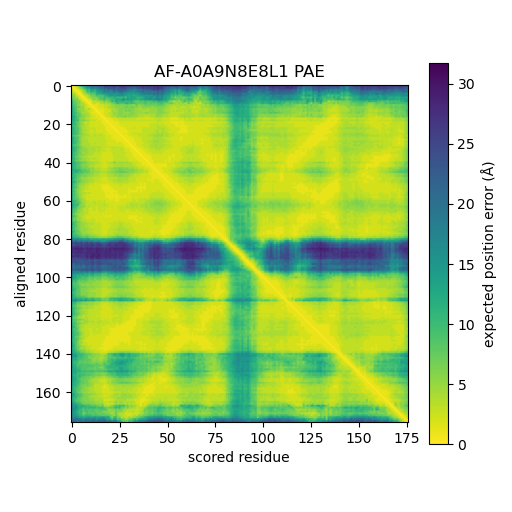ATOM 675 C CA . ASN A 1 88 ? -15.821 -0.486 -20.087 1.00 43.72 88 ASN A CA 1
ATOM 676 C C . ASN A 1 88 ? -15.402 -0.236 -18.634 1.00 43.72 88 ASN A C 1
ATOM 678 O O . ASN A 1 88 ? -14.663 -1.000 -18.025 1.00 43.72 88 ASN A O 1
ATOM 682 N N . LYS A 1 89 ? -15.887 0.866 -18.052 1.00 48.47 89 LYS A N 1
ATOM 683 C CA . LYS A 1 89 ? -15.892 1.003 -16.592 1.00 48.47 89 LYS A CA 1
ATOM 684 C C . LYS A 1 89 ? -16.926 0.020 -16.056 1.00 48.47 89 LYS A C 1
ATOM 686 O O . LYS A 1 89 ? -18.119 0.265 -16.207 1.00 48.47 89 LYS A O 1
ATOM 691 N N . THR A 1 90 ? -16.502 -1.074 -15.436 1.00 46.44 90 THR A N 1
ATOM 692 C CA . THR A 1 90 ? -17.404 -1.874 -14.606 1.00 46.44 90 THR A CA 1
ATOM 693 C C . THR A 1 90 ? -17.896 -0.985 -13.457 1.00 46.44 90 THR A C 1
ATOM 695 O O . THR A 1 90 ? -17.143 -0.552 -12.588 1.00 46.44 90 THR A O 1
ATOM 698 N N . THR A 1 91 ? -19.173 -0.595 -13.518 1.00 44.41 91 THR A N 1
ATOM 699 C CA . THR A 1 91 ? -19.781 0.437 -12.656 1.00 44.41 91 THR A CA 1
ATOM 700 C C . THR A 1 91 ? -20.410 -0.112 -11.374 1.00 44.41 91 THR A C 1
ATOM 702 O O . THR A 1 91 ? -20.959 0.662 -10.591 1.00 44.41 91 THR A O 1
ATOM 705 N N . HIS A 1 92 ? -20.350 -1.422 -11.115 1.00 53.69 92 HIS A N 1
ATOM 706 C CA . HIS A 1 92 ? -20.967 -2.003 -9.921 1.00 53.69 92 HIS A CA 1
ATOM 707 C C . HIS A 1 92 ? -20.018 -2.056 -8.712 1.00 53.69 92 HIS A C 1
ATOM 709 O O . HIS A 1 92 ? -18.816 -2.320 -8.820 1.00 53.69 92 HIS A O 1
ATOM 715 N N . VAL A 1 93 ? -20.582 -1.832 -7.523 1.00 42.28 93 VAL A N 1
ATOM 716 C CA . VAL A 1 93 ? -19.904 -2.030 -6.234 1.00 42.28 93 VAL A CA 1
ATOM 717 C C . VAL A 1 93 ? -19.470 -3.499 -6.126 1.00 42.28 93 VAL A C 1
ATOM 719 O O . VAL A 1 93 ? -20.304 -4.388 -6.244 1.00 42.28 93 VAL A O 1
ATOM 722 N N . GLY A 1 94 ? -18.171 -3.751 -5.928 1.00 46.28 94 GLY A N 1
ATOM 723 C CA . GLY A 1 94 ? -17.599 -5.107 -5.867 1.00 46.28 94 GLY A CA 1
ATOM 724 C C . GLY A 1 94 ? -16.911 -5.597 -7.149 1.00 46.28 94 GLY A C 1
ATOM 725 O O . GLY A 1 94 ? -16.483 -6.746 -7.185 1.00 46.28 94 GLY A O 1
ATOM 726 N N . ALA A 1 95 ? -16.770 -4.748 -8.177 1.00 53.56 95 ALA A N 1
ATOM 727 C CA . ALA A 1 95 ? -15.976 -5.061 -9.369 1.00 53.56 95 ALA A CA 1
ATOM 728 C C . ALA A 1 95 ? -14.498 -5.298 -9.002 1.00 53.56 95 ALA A C 1
ATOM 730 O O . ALA A 1 95 ? -13.772 -4.350 -8.694 1.00 53.56 95 ALA A O 1
ATOM 731 N N . PHE A 1 96 ? -14.058 -6.555 -9.020 1.00 51.69 96 PHE A N 1
ATOM 732 C CA . PHE A 1 96 ? -12.665 -6.950 -8.775 1.00 51.69 96 PHE A CA 1
ATOM 733 C C . PHE A 1 96 ? -11.768 -6.771 -10.018 1.00 51.69 96 PHE A C 1
ATOM 735 O O . PHE A 1 96 ? -10.557 -6.939 -9.933 1.00 51.69 96 PHE A O 1
ATOM 742 N N . ASP A 1 97 ? -12.360 -6.403 -11.158 1.00 52.34 97 ASP A N 1
ATOM 743 C CA . ASP A 1 97 ? -11.757 -6.264 -12.492 1.00 52.34 97 ASP A CA 1
ATOM 744 C C . ASP A 1 97 ? -11.501 -4.800 -12.906 1.00 52.34 97 ASP A C 1
ATOM 746 O O . ASP A 1 97 ? -11.176 -4.492 -14.049 1.00 52.34 97 ASP A O 1
ATOM 750 N N . THR A 1 98 ? -11.599 -3.852 -11.974 1.00 61.62 98 THR A N 1
ATOM 751 C CA . THR A 1 98 ? -11.377 -2.425 -12.278 1.00 61.62 98 THR A CA 1
ATOM 752 C C . THR A 1 98 ? -9.939 -2.127 -12.710 1.00 61.62 98 THR A C 1
ATOM 754 O O . THR A 1 98 ? -9.698 -1.107 -13.357 1.00 61.62 98 THR A O 1
ATOM 757 N N . ILE A 1 99 ? -8.987 -3.026 -12.430 1.00 68.81 99 ILE A N 1
ATOM 758 C CA . ILE A 1 99 ? -7.618 -2.954 -12.943 1.00 68.81 99 ILE A CA 1
ATOM 759 C C . ILE A 1 99 ? -7.202 -4.309 -13.532 1.00 68.81 99 ILE A C 1
ATOM 761 O O . ILE A 1 99 ? -6.624 -5.153 -12.849 1.00 68.81 99 ILE A O 1
ATOM 765 N N . GLU A 1 100 ? -7.472 -4.511 -14.819 1.00 74.62 100 GLU A N 1
ATOM 766 C CA . GLU A 1 100 ? -7.076 -5.724 -15.536 1.00 74.62 100 GLU A CA 1
ATOM 767 C C . GLU A 1 100 ? -5.636 -5.656 -16.052 1.00 74.62 100 GLU A C 1
ATOM 769 O O . GLU A 1 100 ? -5.235 -4.705 -16.730 1.00 74.62 100 GLU A O 1
ATOM 774 N N . ARG A 1 101 ? -4.865 -6.715 -15.792 1.00 81.69 101 ARG A N 1
ATOM 775 C CA . ARG A 1 101 ? -3.456 -6.839 -16.185 1.00 81.69 101 ARG A CA 1
ATOM 776 C C . ARG A 1 101 ? -3.184 -8.188 -16.819 1.00 81.69 101 ARG A C 1
ATOM 778 O O . ARG A 1 101 ? -3.672 -9.207 -16.344 1.00 81.69 101 ARG A O 1
ATOM 785 N N . SER A 1 102 ? -2.326 -8.208 -17.834 1.00 85.44 102 SER A N 1
ATOM 786 C CA . SER A 1 102 ? -1.902 -9.465 -18.458 1.00 85.44 102 SER A CA 1
ATOM 787 C C . SER A 1 102 ? -0.869 -10.229 -17.622 1.00 85.44 102 SER A C 1
ATOM 789 O O . SER A 1 102 ? -0.773 -11.448 -17.730 1.00 85.44 102 SER A O 1
ATOM 791 N N . TYR A 1 103 ? -0.062 -9.508 -16.832 1.00 87.62 103 TYR A N 1
ATOM 792 C CA . TYR A 1 103 ? 1.129 -10.015 -16.136 1.00 87.62 103 TYR A CA 1
ATOM 793 C C . TYR A 1 103 ? 2.169 -10.695 -17.047 1.00 87.62 103 TYR A C 1
ATOM 795 O O . TYR A 1 103 ? 3.107 -11.334 -16.568 1.00 87.62 103 TYR A O 1
ATOM 803 N N . LEU A 1 104 ? 2.060 -10.528 -18.366 1.00 90.38 104 LEU A N 1
ATOM 804 C CA . LEU A 1 104 ? 3.004 -11.107 -19.313 1.00 90.38 104 LEU A CA 1
ATOM 805 C C . LEU A 1 104 ? 4.304 -10.302 -19.328 1.00 90.38 104 LEU A C 1
ATOM 807 O O . LEU A 1 104 ? 4.292 -9.074 -19.272 1.00 90.38 104 LEU A O 1
ATOM 811 N N . MET A 1 105 ? 5.436 -10.992 -19.492 1.00 89.94 105 MET A N 1
ATOM 812 C CA . MET A 1 105 ? 6.748 -10.336 -19.595 1.00 89.94 105 MET A CA 1
ATOM 813 C C . MET A 1 105 ? 6.814 -9.323 -20.743 1.00 89.94 105 MET A C 1
ATOM 815 O O . MET A 1 105 ? 7.411 -8.265 -20.591 1.00 89.94 105 MET A O 1
ATOM 819 N N . ARG A 1 106 ? 6.178 -9.631 -21.880 1.00 91.69 106 ARG A N 1
ATOM 820 C CA . ARG A 1 106 ? 6.145 -8.750 -23.061 1.00 91.69 106 ARG A CA 1
ATOM 821 C C . ARG A 1 106 ? 5.396 -7.432 -22.833 1.00 91.69 106 ARG A C 1
ATOM 823 O O . ARG A 1 106 ? 5.617 -6.495 -23.586 1.00 91.69 106 ARG A O 1
ATOM 830 N N . ASP A 1 107 ? 4.540 -7.382 -21.813 1.00 90.44 107 ASP A N 1
ATOM 831 C CA . ASP A 1 107 ? 3.721 -6.213 -21.477 1.00 90.44 107 ASP A CA 1
ATOM 832 C C . ASP A 1 107 ? 4.288 -5.457 -20.258 1.00 90.44 107 ASP A C 1
ATOM 834 O O . ASP A 1 107 ? 3.679 -4.504 -19.773 1.00 90.44 107 ASP A O 1
ATOM 838 N N . MET A 1 108 ? 5.446 -5.884 -19.730 1.00 92.06 108 MET A N 1
ATOM 839 C CA . MET A 1 108 ? 6.144 -5.168 -18.665 1.00 92.06 108 MET A CA 1
ATOM 840 C C . MET A 1 108 ? 6.621 -3.808 -19.174 1.00 92.06 108 MET A C 1
ATOM 842 O O . MET A 1 108 ? 7.269 -3.708 -20.215 1.00 92.06 108 MET A O 1
ATOM 846 N N . LEU A 1 109 ? 6.361 -2.766 -18.393 1.00 93.69 109 LEU A N 1
ATOM 847 C CA . LEU A 1 109 ? 6.817 -1.411 -18.664 1.00 93.69 109 LEU A CA 1
ATOM 848 C C . LEU A 1 109 ? 7.819 -1.012 -17.583 1.00 93.69 109 LEU A C 1
ATOM 850 O O . LEU A 1 109 ? 7.462 -0.970 -16.409 1.00 93.69 109 LEU A O 1
ATOM 854 N N . ALA A 1 110 ? 9.056 -0.682 -17.954 1.00 94.12 110 ALA A N 1
ATOM 855 C CA . ALA A 1 110 ? 10.029 -0.115 -17.018 1.00 94.12 110 ALA A CA 1
ATOM 856 C C . ALA A 1 110 ? 9.468 1.158 -16.361 1.00 94.12 110 ALA A C 1
ATOM 858 O O . ALA A 1 110 ? 8.697 1.899 -16.985 1.00 94.12 110 ALA A O 1
ATOM 859 N N . LEU A 1 111 ? 9.792 1.380 -15.089 1.00 94.31 111 LEU A N 1
ATOM 860 C CA . LEU A 1 111 ? 9.548 2.663 -14.436 1.00 94.31 111 LEU A CA 1
ATOM 861 C C . LEU A 1 111 ? 10.598 3.661 -14.923 1.00 94.31 111 LEU A C 1
ATOM 863 O O . LEU A 1 111 ? 11.766 3.306 -15.078 1.00 94.31 111 LEU A O 1
ATOM 867 N N . GLU A 1 112 ? 10.155 4.888 -15.164 1.00 89.50 112 GLU A N 1
ATOM 868 C CA . GLU A 1 112 ? 11.012 6.000 -15.577 1.00 89.50 112 GLU A CA 1
ATOM 869 C C . GLU A 1 112 ? 11.153 6.973 -14.396 1.00 89.50 112 GLU A C 1
ATOM 871 O O . GLU A 1 112 ? 11.385 6.529 -13.270 1.00 89.50 112 GLU A O 1
ATOM 876 N N . ASP A 1 113 ? 10.997 8.281 -14.623 1.00 89.69 113 ASP A N 1
ATOM 877 C CA . ASP A 1 113 ? 10.893 9.278 -13.556 1.00 89.69 113 ASP A CA 1
ATOM 878 C C . ASP A 1 113 ? 9.592 9.064 -12.741 1.00 89.69 113 ASP A C 1
ATOM 880 O O . ASP A 1 113 ? 9.221 7.951 -12.363 1.00 89.69 113 ASP A O 1
ATOM 884 N N . TRP A 1 114 ? 8.852 10.131 -12.445 1.00 95.12 114 TRP A N 1
ATOM 885 C CA . TRP A 1 114 ? 7.598 10.040 -11.706 1.00 95.12 114 TRP A CA 1
ATOM 886 C C . TRP A 1 114 ? 6.556 9.220 -12.470 1.00 95.12 114 TRP A C 1
ATOM 888 O O . TRP A 1 114 ? 5.918 9.718 -13.395 1.00 95.12 114 TRP A O 1
ATOM 898 N N . THR A 1 115 ? 6.370 7.973 -12.047 1.00 95.12 115 THR A N 1
ATOM 899 C CA . THR A 1 115 ? 5.510 6.990 -12.704 1.00 95.12 115 THR A CA 1
ATOM 900 C C . THR A 1 115 ? 4.363 6.602 -11.783 1.00 95.12 115 THR A C 1
ATOM 902 O O . THR A 1 115 ? 4.591 6.201 -10.640 1.00 95.12 115 THR A O 1
ATOM 905 N N . THR A 1 116 ? 3.130 6.683 -12.278 1.00 93.50 116 THR A N 1
ATOM 906 C CA . THR A 1 116 ? 1.949 6.242 -11.530 1.00 93.50 116 THR A CA 1
ATOM 907 C C . THR A 1 116 ? 1.740 4.737 -11.674 1.00 93.50 116 THR A C 1
ATOM 909 O O . THR A 1 116 ? 1.796 4.182 -12.773 1.00 93.50 116 THR A O 1
ATOM 912 N N . VAL A 1 117 ? 1.501 4.075 -10.548 1.00 92.50 117 VAL A N 1
ATOM 913 C CA . VAL A 1 117 ? 1.211 2.648 -10.444 1.00 92.50 117 VAL A CA 1
ATOM 914 C C . VAL A 1 117 ? -0.062 2.486 -9.632 1.00 92.50 117 VAL A C 1
ATOM 916 O O . VAL A 1 117 ? -0.146 2.947 -8.495 1.00 92.50 117 VAL A O 1
ATOM 919 N N . GLU A 1 118 ? -1.043 1.811 -10.216 1.00 91.50 118 GLU A N 1
ATOM 920 C CA . GLU A 1 118 ? -2.317 1.527 -9.559 1.00 91.50 118 GLU A CA 1
ATOM 921 C C . GLU A 1 118 ? -2.395 0.063 -9.148 1.00 91.50 118 GLU A C 1
ATOM 923 O O . GLU A 1 118 ? -1.865 -0.793 -9.844 1.00 91.50 118 GLU A O 1
ATOM 928 N N . PHE A 1 119 ? -3.053 -0.273 -8.051 1.00 90.44 119 PHE A N 1
ATOM 929 C CA . PHE A 1 119 ? -3.301 -1.662 -7.659 1.00 90.44 119 PHE A CA 1
ATOM 930 C C . PHE A 1 119 ? -4.397 -1.729 -6.599 1.00 90.44 119 PHE A C 1
ATOM 932 O O . PHE A 1 119 ? -4.876 -0.708 -6.104 1.00 90.44 119 PHE A O 1
ATOM 939 N N . SER A 1 120 ? -4.806 -2.949 -6.274 1.00 90.62 120 SER A N 1
ATOM 940 C CA . SER A 1 120 ? -5.881 -3.218 -5.329 1.00 90.62 120 SER A CA 1
ATOM 941 C C . SER A 1 120 ? -5.362 -3.975 -4.112 1.00 90.62 120 SER A C 1
ATOM 943 O O . SER A 1 120 ? -4.435 -4.776 -4.225 1.00 90.62 120 SER A O 1
ATOM 945 N N . LEU A 1 121 ? -5.966 -3.710 -2.954 1.00 92.19 121 LEU A N 1
ATOM 946 C CA . LEU A 1 121 ? -5.830 -4.561 -1.770 1.00 92.19 121 LEU A CA 1
ATOM 947 C C . LEU A 1 121 ? -6.883 -5.675 -1.806 1.00 92.19 121 LEU A C 1
ATOM 949 O O . LEU A 1 121 ? -7.940 -5.510 -2.419 1.00 92.19 121 LEU A O 1
ATOM 953 N N . GLU A 1 122 ? -6.630 -6.777 -1.113 1.00 91.62 122 GLU A N 1
ATOM 954 C CA . GLU A 1 122 ? -7.585 -7.873 -0.968 1.00 91.62 122 GLU A CA 1
ATOM 955 C C . GLU A 1 122 ? -8.900 -7.370 -0.339 1.00 91.62 122 GLU A C 1
ATOM 957 O O . GLU A 1 122 ? -8.883 -6.512 0.560 1.00 91.62 122 GLU A O 1
ATOM 962 N N . PRO A 1 123 ? -10.060 -7.856 -0.815 1.00 91.06 123 PRO A N 1
ATOM 963 C CA . PRO A 1 123 ? -11.353 -7.408 -0.329 1.00 91.06 123 PRO A CA 1
ATOM 964 C C . PRO A 1 123 ? -11.558 -7.782 1.139 1.00 91.06 123 PRO A C 1
ATOM 966 O O . PRO A 1 123 ? -11.229 -8.884 1.575 1.00 91.06 123 PRO A O 1
ATOM 969 N N . VAL A 1 124 ? -12.176 -6.878 1.898 1.00 93.00 124 VAL A N 1
ATOM 970 C CA . VAL A 1 124 ? -12.426 -7.075 3.329 1.00 93.00 124 VAL A CA 1
ATOM 971 C C . VAL A 1 124 ? -13.837 -6.638 3.720 1.00 93.00 124 VAL A C 1
ATOM 973 O O . VAL A 1 124 ? -14.444 -5.812 3.046 1.00 93.00 124 VAL A O 1
ATOM 976 N N . ALA A 1 125 ? -14.352 -7.181 4.821 1.00 93.25 125 ALA A N 1
ATOM 977 C CA . ALA A 1 125 ? -15.456 -6.610 5.586 1.00 93.25 125 ALA A CA 1
ATOM 978 C C . ALA A 1 125 ? -14.976 -6.422 7.036 1.00 93.25 125 ALA A C 1
ATOM 980 O O . ALA A 1 125 ? -14.901 -7.390 7.792 1.00 93.25 125 ALA A O 1
ATOM 981 N N . TYR A 1 126 ? -14.579 -5.201 7.406 1.00 94.94 126 TYR A N 1
ATOM 982 C CA . TYR A 1 126 ? -13.944 -4.903 8.696 1.00 94.94 126 TYR A CA 1
ATOM 983 C C . TYR A 1 126 ? -14.513 -3.634 9.333 1.00 94.94 126 TYR A C 1
ATOM 985 O O . TYR A 1 126 ? -14.634 -2.609 8.669 1.00 94.94 126 TYR A O 1
ATOM 993 N N . LEU A 1 127 ? -14.808 -3.678 10.634 1.00 96.19 127 LEU A N 1
ATOM 994 C CA . LEU A 1 127 ? -15.236 -2.511 11.406 1.00 96.19 127 LEU A CA 1
ATOM 995 C C . LEU A 1 127 ? -14.036 -1.882 12.117 1.00 96.19 127 LEU A C 1
ATOM 997 O O . LEU A 1 127 ? -13.437 -2.509 12.989 1.00 96.19 127 LEU A O 1
ATOM 1001 N N . VAL A 1 128 ? -13.706 -0.638 11.776 1.00 96.88 128 VAL A N 1
ATOM 1002 C CA . VAL A 1 128 ? -12.767 0.188 12.541 1.00 96.88 128 VAL A CA 1
ATOM 1003 C C . VAL A 1 128 ? -13.575 0.974 13.578 1.00 96.88 128 VAL A C 1
ATOM 1005 O O . VAL A 1 128 ? -14.350 1.851 13.186 1.00 96.88 128 VAL A O 1
ATOM 1008 N N . PRO A 1 129 ? -13.436 0.679 14.883 1.00 97.25 129 PRO A N 1
ATOM 1009 C CA . PRO A 1 129 ? -14.230 1.337 15.915 1.00 97.25 129 PRO A CA 1
ATOM 1010 C C . PRO A 1 129 ? -13.906 2.827 16.055 1.00 97.25 129 PRO A C 1
ATOM 1012 O O . PRO A 1 129 ? -12.769 3.262 15.844 1.00 97.25 129 PRO A O 1
ATOM 1015 N N . LYS A 1 130 ? -14.880 3.603 16.523 1.00 97.31 130 LYS A N 1
ATOM 1016 C CA . LYS A 1 130 ? -14.684 4.958 17.037 1.00 97.31 130 LYS A CA 1
ATOM 1017 C C . LYS A 1 130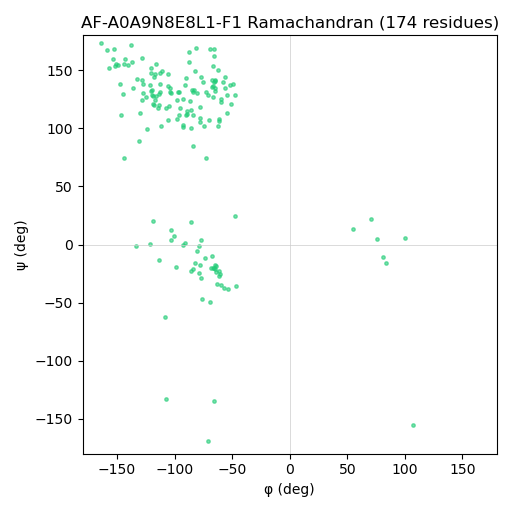 ? -13.531 4.993 18.043 1.00 97.31 130 LYS A C 1
ATOM 1019 O O . LYS A 1 130 ? -13.417 4.142 18.920 1.00 97.31 130 LYS A O 1
ATOM 1024 N N . GLY A 1 131 ? -12.701 6.027 17.947 1.00 97.94 131 GLY A N 1
ATOM 1025 C CA . GLY A 1 131 ? -11.524 6.221 18.793 1.00 97.94 131 GLY A CA 1
ATOM 1026 C C . GLY A 1 131 ? -10.283 5.463 18.319 1.00 97.94 131 GLY A C 1
ATOM 1027 O O . GLY A 1 131 ? -9.177 5.825 18.723 1.00 97.94 131 GLY A O 1
ATOM 1028 N N . ASN A 1 132 ? -10.425 4.483 17.423 1.00 98.06 132 ASN A N 1
ATOM 1029 C CA . ASN A 1 132 ? -9.279 3.843 16.793 1.00 98.06 132 ASN A CA 1
ATOM 1030 C C . ASN A 1 132 ? -8.736 4.674 15.625 1.00 98.06 132 ASN A C 1
ATOM 1032 O O . ASN A 1 132 ? -9.345 5.648 15.188 1.00 98.06 132 ASN A O 1
ATOM 1036 N N . VAL A 1 133 ? -7.564 4.290 15.127 1.00 97.81 133 VAL A N 1
ATOM 1037 C CA . VAL A 1 133 ? -6.865 4.936 14.017 1.00 97.81 133 VAL A CA 1
ATOM 1038 C C . VAL A 1 133 ? -6.754 3.948 12.863 1.00 97.81 133 VAL A C 1
ATOM 1040 O O . VAL A 1 133 ? -6.186 2.867 13.025 1.00 97.81 133 VAL A O 1
ATOM 1043 N N . LEU A 1 134 ? -7.252 4.334 11.688 1.00 97.12 134 LEU A N 1
ATOM 1044 C CA . LEU A 1 134 ? -6.979 3.600 10.459 1.00 97.12 134 LEU A CA 1
ATOM 1045 C C . LEU A 1 134 ? -5.601 4.012 9.942 1.00 97.12 134 LEU A C 1
ATOM 1047 O O . LEU A 1 134 ? -5.292 5.203 9.826 1.00 97.12 134 LEU A O 1
ATOM 1051 N N . ARG A 1 135 ? -4.774 3.018 9.633 1.00 96.69 135 ARG A N 1
ATOM 1052 C CA . ARG A 1 135 ? -3.419 3.216 9.137 1.00 96.69 135 ARG A CA 1
ATOM 1053 C C . ARG A 1 135 ? -3.242 2.556 7.780 1.00 96.69 135 ARG A C 1
ATOM 1055 O O . ARG A 1 135 ? -3.694 1.436 7.570 1.00 96.69 135 ARG A O 1
ATOM 1062 N N . PHE A 1 136 ? -2.568 3.264 6.881 1.00 95.62 136 PHE A N 1
ATOM 1063 C CA . PHE A 1 136 ? -2.138 2.793 5.574 1.00 95.62 136 PHE A CA 1
ATOM 1064 C C . PHE A 1 136 ? -0.614 2.842 5.507 1.00 95.62 136 PHE A C 1
ATOM 1066 O O . PHE A 1 136 ? -0.028 3.909 5.683 1.00 95.62 136 PHE A O 1
ATOM 1073 N N . SER A 1 137 ? 0.038 1.704 5.294 1.00 95.44 137 SER A N 1
ATOM 1074 C CA . SER A 1 137 ? 1.497 1.622 5.173 1.00 95.44 137 SER A CA 1
ATOM 1075 C C . SER A 1 137 ? 1.907 1.115 3.807 1.00 95.44 137 SER A C 1
ATOM 1077 O O . SER A 1 137 ? 1.255 0.244 3.238 1.00 95.44 137 SER A O 1
ATOM 1079 N N . LEU A 1 138 ? 3.012 1.663 3.314 1.00 95.19 138 LEU A N 1
ATOM 1080 C CA . LEU A 1 138 ? 3.723 1.205 2.134 1.00 95.19 138 LEU A CA 1
ATOM 1081 C C . LEU A 1 138 ? 5.086 0.664 2.557 1.00 95.19 138 LEU A C 1
ATOM 1083 O O . LEU A 1 138 ? 5.845 1.345 3.250 1.00 95.19 138 LEU A O 1
ATOM 1087 N N . ALA A 1 139 ? 5.401 -0.540 2.108 1.00 92.81 139 ALA A N 1
ATOM 1088 C CA . ALA A 1 139 ? 6.668 -1.209 2.343 1.00 92.81 139 ALA A CA 1
ATOM 1089 C C . ALA A 1 139 ? 7.265 -1.705 1.021 1.00 92.81 139 ALA A C 1
ATOM 1091 O O . ALA A 1 139 ? 6.573 -1.837 0.006 1.00 92.81 139 ALA A O 1
ATOM 1092 N N . GLY A 1 140 ? 8.573 -1.964 1.040 1.00 89.69 140 GLY A N 1
ATOM 1093 C CA . GLY A 1 140 ? 9.218 -2.772 0.009 1.00 89.69 140 GLY A CA 1
ATOM 1094 C C . GLY A 1 140 ? 8.814 -4.241 0.135 1.00 89.69 140 GLY A C 1
ATOM 1095 O O . GLY A 1 140 ? 7.904 -4.591 0.886 1.00 89.69 140 GLY A O 1
ATOM 1096 N N . ALA A 1 141 ? 9.497 -5.109 -0.600 1.00 81.12 141 ALA A N 1
ATOM 1097 C CA . ALA A 1 141 ? 9.171 -6.523 -0.585 1.00 81.12 141 ALA A CA 1
ATOM 1098 C C . ALA A 1 141 ? 9.451 -7.228 0.745 1.00 81.12 141 ALA A C 1
ATOM 1100 O O . ALA A 1 141 ? 10.473 -7.001 1.389 1.00 81.12 141 ALA A O 1
ATOM 1101 N N . ASP A 1 142 ? 8.543 -8.141 1.086 1.00 76.56 142 ASP A N 1
ATOM 1102 C CA . ASP A 1 142 ? 8.734 -9.148 2.120 1.00 76.56 142 ASP A CA 1
ATOM 1103 C C . ASP A 1 142 ? 9.679 -10.239 1.597 1.00 76.56 142 ASP A C 1
ATOM 1105 O O . ASP A 1 142 ? 9.289 -11.089 0.795 1.00 76.56 142 ASP A O 1
ATOM 1109 N N . THR A 1 143 ? 10.939 -10.195 2.025 1.00 77.88 143 THR A N 1
ATOM 1110 C CA . THR A 1 143 ? 11.995 -11.098 1.547 1.00 77.88 143 THR A CA 1
ATOM 1111 C C . THR A 1 143 ? 11.785 -12.556 1.942 1.00 77.88 143 THR A C 1
ATOM 1113 O O . THR A 1 143 ? 12.354 -13.431 1.295 1.00 77.88 143 THR A O 1
ATOM 1116 N N . ASP A 1 144 ? 10.968 -12.832 2.962 1.00 78.12 144 ASP A N 1
ATOM 1117 C CA . ASP A 1 144 ? 10.689 -14.204 3.395 1.00 78.12 144 ASP A CA 1
ATOM 1118 C C . ASP A 1 144 ? 9.658 -14.878 2.478 1.00 78.12 144 ASP A C 1
ATOM 1120 O O . ASP A 1 144 ? 9.625 -16.103 2.357 1.00 78.12 144 ASP A O 1
ATOM 1124 N N . ASN A 1 145 ? 8.829 -14.073 1.805 1.00 73.81 145 ASN A N 1
ATOM 1125 C CA . ASN A 1 145 ? 7.736 -14.544 0.957 1.00 73.81 145 ASN A CA 1
ATOM 1126 C C . ASN A 1 145 ? 7.933 -14.244 -0.539 1.00 73.81 145 ASN A C 1
ATOM 1128 O O . ASN A 1 145 ? 7.221 -14.815 -1.368 1.00 73.81 145 ASN A O 1
ATOM 1132 N N . TYR A 1 146 ? 8.881 -13.375 -0.907 1.00 76.06 146 TYR A N 1
ATOM 1133 C CA . TYR A 1 146 ? 9.101 -12.944 -2.289 1.00 76.06 146 TYR A CA 1
ATOM 1134 C C . TYR A 1 146 ? 10.536 -13.173 -2.754 1.00 76.06 146 TYR A C 1
ATOM 1136 O O . TYR A 1 146 ? 11.501 -12.680 -2.175 1.00 76.06 146 TYR A O 1
ATOM 1144 N N . TYR A 1 147 ? 10.661 -13.858 -3.891 1.00 81.94 147 TYR A N 1
ATOM 1145 C CA . TYR A 1 147 ? 11.928 -14.026 -4.592 1.00 81.94 147 TYR A CA 1
ATOM 1146 C C . TYR A 1 147 ? 12.271 -12.751 -5.367 1.00 81.94 147 TYR A C 1
ATOM 1148 O O . TYR A 1 147 ? 11.667 -12.461 -6.398 1.00 81.94 147 TYR A O 1
ATOM 1156 N N . LEU A 1 148 ? 13.236 -11.986 -4.855 1.00 82.19 148 LEU A N 1
ATOM 1157 C CA . LEU A 1 148 ? 13.667 -10.709 -5.439 1.00 82.19 148 LEU A CA 1
ATOM 1158 C C . LEU A 1 148 ? 14.931 -10.819 -6.294 1.00 82.19 148 LEU A C 1
ATOM 1160 O O . LEU A 1 148 ? 15.192 -9.950 -7.122 1.00 82.19 148 LEU A O 1
ATOM 1164 N N . GLU A 1 149 ? 15.709 -11.886 -6.113 1.00 82.31 149 GLU A N 1
ATOM 1165 C CA . GLU A 1 149 ? 17.037 -12.056 -6.721 1.00 82.31 149 GLU A CA 1
ATOM 1166 C C . GLU A 1 149 ? 17.015 -12.074 -8.258 1.00 82.31 149 GLU A C 1
ATOM 1168 O O . GLU A 1 149 ? 18.010 -11.764 -8.909 1.00 82.31 149 GLU A O 1
ATOM 1173 N N . ASN A 1 150 ? 15.873 -12.410 -8.859 1.00 83.88 150 ASN A N 1
ATOM 1174 C CA . ASN A 1 150 ? 15.683 -12.459 -10.307 1.00 83.88 150 ASN A CA 1
ATOM 1175 C C . ASN A 1 150 ? 15.127 -11.150 -10.905 1.00 83.88 150 ASN A C 1
ATOM 1177 O O . ASN A 1 150 ? 14.940 -11.069 -12.124 1.00 83.88 150 ASN A O 1
ATOM 1181 N N . ILE A 1 151 ? 14.866 -10.124 -10.089 1.00 86.94 151 ILE A N 1
ATOM 1182 C CA . ILE A 1 151 ? 14.349 -8.835 -10.555 1.00 86.94 151 ILE A CA 1
ATOM 1183 C C . ILE A 1 151 ? 15.518 -7.944 -10.988 1.00 86.94 151 ILE A C 1
ATOM 1185 O O . ILE A 1 151 ? 16.197 -7.306 -10.184 1.00 86.94 151 ILE A O 1
ATOM 1189 N N . LYS A 1 152 ? 15.748 -7.873 -12.303 1.00 87.00 152 LYS A N 1
ATOM 1190 C CA . LYS A 1 152 ? 16.717 -6.934 -12.885 1.00 87.00 152 LYS A CA 1
ATOM 1191 C C . LYS A 1 152 ? 16.259 -5.494 -12.653 1.00 87.00 152 LYS A C 1
ATOM 1193 O O . LYS A 1 152 ? 15.102 -5.175 -12.901 1.00 87.00 152 LYS A O 1
ATOM 1198 N N . GLY A 1 153 ? 17.181 -4.630 -12.229 1.00 89.88 153 GLY A N 1
ATOM 1199 C CA . GLY A 1 153 ? 16.887 -3.211 -12.005 1.00 89.88 153 GLY A CA 1
ATOM 1200 C C . GLY A 1 153 ? 16.003 -2.940 -10.785 1.00 89.88 153 GLY A C 1
ATOM 1201 O O . GLY A 1 153 ? 15.369 -1.885 -10.740 1.00 89.88 153 GLY A O 1
ATOM 1202 N N . LEU A 1 154 ? 15.951 -3.870 -9.822 1.00 92.88 154 LEU A N 1
ATOM 1203 C CA . LEU A 1 154 ? 15.213 -3.700 -8.574 1.00 92.88 154 LEU A CA 1
ATOM 1204 C C . LEU A 1 154 ? 15.733 -2.488 -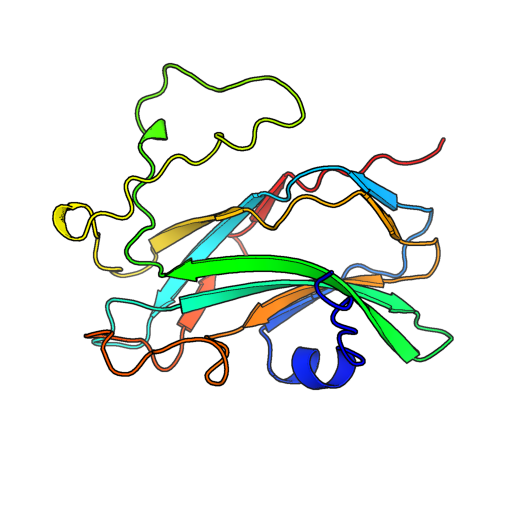7.792 1.00 92.88 154 LEU A C 1
ATOM 1206 O O . LEU A 1 154 ? 16.917 -2.395 -7.465 1.00 92.88 154 LEU A O 1
ATOM 1210 N N . ALA A 1 155 ? 14.828 -1.575 -7.465 1.00 93.38 155 ALA A N 1
ATOM 1211 C CA . ALA A 1 155 ? 15.115 -0.426 -6.630 1.00 93.38 155 ALA A CA 1
ATOM 1212 C C . ALA A 1 155 ? 15.424 -0.853 -5.191 1.00 93.38 155 ALA A C 1
ATOM 1214 O O . ALA A 1 155 ? 14.692 -1.643 -4.595 1.00 93.38 155 ALA A O 1
ATOM 1215 N N . GLN A 1 156 ? 16.470 -0.264 -4.613 1.00 89.62 156 GLN A N 1
ATOM 1216 C CA . GLN A 1 156 ? 16.790 -0.394 -3.187 1.00 89.62 156 GLN A CA 1
ATOM 1217 C C . GLN A 1 156 ? 16.031 0.631 -2.340 1.00 89.62 156 GLN A C 1
ATOM 1219 O O . GLN A 1 156 ? 15.849 0.447 -1.140 1.00 89.62 156 GLN A O 1
ATOM 1224 N N . SER A 1 157 ? 15.596 1.727 -2.961 1.00 91.81 157 SER A N 1
ATOM 1225 C CA . SER A 1 157 ? 14.722 2.716 -2.341 1.00 91.81 157 SER A CA 1
ATOM 1226 C C . SER A 1 157 ? 13.851 3.396 -3.390 1.00 91.81 157 SER A C 1
ATOM 1228 O O . SER A 1 157 ? 14.189 3.469 -4.573 1.00 91.81 157 SER A O 1
ATOM 1230 N N . TRP A 1 158 ? 12.717 3.912 -2.941 1.00 94.50 158 TRP A N 1
ATOM 1231 C CA . TRP A 1 158 ? 11.784 4.667 -3.760 1.00 94.50 158 TRP A CA 1
ATOM 1232 C C . TRP A 1 158 ? 11.179 5.799 -2.935 1.00 94.50 158 TRP A C 1
ATOM 1234 O O . TRP A 1 158 ? 11.202 5.795 -1.704 1.00 94.50 158 TRP A O 1
ATOM 1244 N N . ARG A 1 159 ? 10.657 6.800 -3.635 1.00 95.12 159 ARG A N 1
ATOM 1245 C CA . ARG A 1 159 ? 9.923 7.933 -3.072 1.00 95.12 159 ARG A CA 1
ATOM 1246 C C . ARG A 1 159 ? 8.527 7.944 -3.660 1.00 95.12 159 ARG A C 1
ATOM 1248 O O . ARG A 1 159 ? 8.351 7.533 -4.806 1.00 95.12 159 ARG A O 1
ATOM 1255 N N . ILE A 1 160 ? 7.570 8.470 -2.906 1.00 95.75 160 ILE A N 1
ATOM 1256 C CA . ILE A 1 160 ? 6.248 8.781 -3.443 1.00 95.75 160 ILE A CA 1
ATOM 1257 C C . ILE A 1 160 ? 6.043 10.288 -3.493 1.00 95.75 160 ILE A C 1
ATOM 1259 O O . ILE A 1 160 ? 6.537 11.022 -2.635 1.00 95.75 160 ILE A O 1
ATOM 1263 N N . ASP A 1 161 ? 5.256 10.732 -4.460 1.00 96.06 161 ASP A N 1
ATOM 1264 C CA . ASP A 1 161 ? 4.645 12.048 -4.429 1.00 96.06 161 ASP A CA 1
ATOM 1265 C C . ASP A 1 161 ? 3.253 11.936 -3.802 1.00 96.06 161 ASP A C 1
ATOM 1267 O O . ASP A 1 161 ? 2.295 11.516 -4.453 1.00 96.06 161 ASP A O 1
ATOM 1271 N N . ALA A 1 162 ? 3.144 12.308 -2.526 1.00 91.12 162 ALA A N 1
ATOM 1272 C CA . ALA A 1 162 ? 1.892 12.229 -1.779 1.00 91.12 162 ALA A CA 1
ATOM 1273 C C . ALA A 1 162 ? 0.798 13.167 -2.322 1.00 91.12 162 ALA A C 1
ATOM 1275 O O . ALA A 1 162 ? -0.375 12.917 -2.078 1.00 91.12 162 ALA A O 1
ATOM 1276 N N . SER A 1 163 ? 1.153 14.220 -3.070 1.00 92.81 163 SER A N 1
ATOM 1277 C CA . SER A 1 163 ? 0.169 15.118 -3.696 1.00 92.81 163 SER A CA 1
ATOM 1278 C C . SER A 1 163 ? -0.463 14.530 -4.962 1.00 92.81 163 SER A C 1
ATOM 1280 O O . SER A 1 163 ? -1.517 14.986 -5.394 1.00 92.81 163 SER A O 1
ATOM 1282 N N . ARG A 1 164 ? 0.177 13.506 -5.543 1.00 92.06 164 ARG A N 1
ATOM 1283 C CA . ARG A 1 164 ? -0.263 12.766 -6.738 1.00 92.06 164 ARG A CA 1
ATOM 1284 C C . ARG A 1 164 ? -0.498 11.281 -6.443 1.00 92.06 164 ARG A C 1
ATOM 1286 O O . ARG A 1 164 ? -0.421 10.451 -7.348 1.00 92.06 164 ARG A O 1
ATOM 1293 N N . SER A 1 165 ? -0.691 10.937 -5.175 1.00 92.69 165 SER A N 1
ATOM 1294 C CA . SER A 1 165 ? -0.967 9.573 -4.730 1.00 92.69 165 SER A CA 1
ATOM 1295 C C . SER A 1 165 ? -2.224 9.578 -3.880 1.00 92.69 165 SER A C 1
ATOM 1297 O O . SER A 1 165 ? -2.401 10.456 -3.038 1.00 92.69 165 SER A O 1
ATOM 1299 N N . GLU A 1 166 ? -3.087 8.592 -4.079 1.00 90.44 166 GLU A N 1
ATOM 1300 C CA . GLU A 1 166 ? -4.385 8.553 -3.422 1.00 90.44 166 GLU A CA 1
ATOM 1301 C C . GLU A 1 166 ? -4.900 7.128 -3.221 1.00 90.44 166 GLU A C 1
ATOM 1303 O O . GLU A 1 166 ? -4.598 6.199 -3.975 1.00 90.44 166 GLU A O 1
ATOM 1308 N N . LEU A 1 167 ? -5.734 6.967 -2.194 1.00 83.44 167 LEU A N 1
ATOM 1309 C CA . LEU A 1 167 ? -6.636 5.827 -2.091 1.00 83.44 167 LEU A CA 1
ATOM 1310 C C . LEU A 1 167 ? -7.889 6.155 -2.910 1.00 83.44 167 LEU A C 1
ATOM 1312 O O . LEU A 1 167 ? -8.871 6.647 -2.357 1.00 83.44 167 LEU A O 1
ATOM 1316 N N . LEU A 1 168 ? -7.834 5.891 -4.222 1.00 74.75 168 LEU A N 1
ATOM 1317 C CA . LEU A 1 168 ? -8.906 6.148 -5.199 1.00 74.75 168 LEU A CA 1
ATOM 1318 C C . LEU A 1 168 ? -10.282 5.682 -4.714 1.00 74.75 168 LEU A C 1
ATOM 1320 O O . LEU A 1 168 ? -11.311 6.289 -5.010 1.00 74.75 168 LEU A O 1
ATOM 1324 N N . LYS A 1 169 ? -10.302 4.567 -3.982 1.00 76.44 169 LYS A N 1
ATOM 1325 C CA . LYS A 1 169 ? -11.517 4.019 -3.396 1.00 76.44 169 LYS A CA 1
ATOM 1326 C C . LYS A 1 169 ? -11.189 3.359 -2.070 1.00 76.44 169 LYS A C 1
ATOM 1328 O O . LYS A 1 169 ? -10.565 2.303 -2.045 1.00 76.44 169 LYS A O 1
ATOM 1333 N N . LEU A 1 170 ? -11.654 3.961 -0.984 1.00 78.56 170 LEU A N 1
ATOM 1334 C CA . LEU A 1 170 ? -11.726 3.346 0.336 1.00 78.56 170 LEU A CA 1
ATOM 1335 C C . LEU A 1 170 ? -13.216 3.174 0.652 1.00 78.56 170 LEU A C 1
ATOM 1337 O O . LEU A 1 170 ? -13.899 4.155 0.932 1.00 78.56 170 LEU A O 1
ATOM 1341 N N . ASN A 1 171 ? -13.744 1.953 0.508 1.00 80.44 171 ASN A N 1
ATOM 1342 C CA . ASN A 1 171 ? -15.186 1.677 0.598 1.00 80.44 171 ASN A CA 1
ATOM 1343 C C . ASN A 1 171 ? -15.689 1.762 2.048 1.00 80.44 171 ASN A C 1
ATOM 1345 O O . ASN A 1 171 ? -15.930 0.741 2.694 1.00 80.44 171 ASN A O 1
ATOM 1349 N N . ILE A 1 172 ? -15.809 2.984 2.561 1.00 83.06 172 ILE A N 1
ATOM 1350 C CA . ILE A 1 172 ? -16.307 3.260 3.903 1.00 83.06 172 ILE A CA 1
ATOM 1351 C C . ILE A 1 172 ? -17.828 3.346 3.856 1.00 83.06 172 ILE A C 1
ATOM 1353 O O . ILE A 1 172 ? -18.398 4.188 3.164 1.00 83.06 172 ILE A O 1
ATOM 1357 N N . VAL A 1 173 ? -18.473 2.516 4.663 1.00 84.94 173 VAL A N 1
ATOM 1358 C CA . VAL A 1 173 ? -19.872 2.655 5.046 1.00 84.94 173 VAL A CA 1
ATOM 1359 C C . VAL A 1 173 ? -19.890 3.169 6.482 1.00 84.94 173 VAL A C 1
ATOM 1361 O O . VAL A 1 173 ? -19.340 2.540 7.387 1.00 84.94 173 VAL A O 1
ATOM 1364 N N . MET A 1 174 ? -20.473 4.346 6.689 1.00 81.00 174 MET A N 1
ATOM 1365 C CA . MET A 1 174 ? -20.617 4.945 8.016 1.00 81.00 174 MET A CA 1
ATOM 1366 C C . MET A 1 174 ? -22.014 4.619 8.538 1.00 81.00 174 MET A C 1
ATOM 1368 O O . MET A 1 174 ? -22.995 4.797 7.815 1.00 81.00 174 MET A O 1
ATOM 1372 N N . SER A 1 175 ? -22.114 4.129 9.772 1.00 64.12 175 SER A N 1
ATOM 1373 C CA . SER A 1 175 ? -23.407 4.010 10.446 1.00 64.12 175 SER A CA 1
ATOM 1374 C C . SER A 1 175 ? -23.912 5.406 10.813 1.00 64.12 175 SER A C 1
ATOM 1376 O O . SER A 1 175 ? -23.160 6.182 11.406 1.00 64.12 175 SER A O 1
ATOM 1378 N N . SER A 1 176 ? -25.156 5.707 10.437 1.00 58.44 176 SER A N 1
ATOM 1379 C CA . SER A 1 176 ? -25.901 6.908 10.842 1.00 58.44 176 SER A CA 1
ATOM 1380 C C . SER A 1 176 ? -26.146 6.967 12.343 1.00 58.44 176 SER A C 1
ATOM 1382 O O . SER A 1 176 ? -26.464 5.885 12.891 1.00 58.44 176 SER A O 1
#

InterPro domains:
  IPR008979 Galactose-binding-like domain superfamily [SSF49785] (14-147)
  IPR013736 Xaa-Pro dipeptidyl-peptidase, C-terminal [PF08530] (15-145)

Radius of gyration: 17.03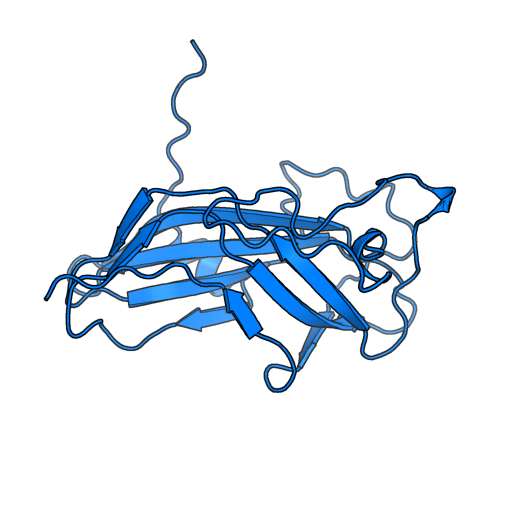 Å; Cα contacts (8 Å, |Δi|>4): 370; chains: 1; bounding box: 45×42×48 Å

Secondary structure (DSSP, 8-state):
-PPPP-PPPTHHHHTTSEEEEPPPPSS-EEEEE--EEEEEEEEPTT--B-EEEEEEEEEETTTTEEEEEEEEEEEGGGG--GGGSTT----STT-TTSS-----GGG-----SSEEEEEEPPPEEEEE-TT-EEEEEEE---TTT---TT-TTB-S-EEE-GGG-EEEE--EEE--